Protein AF-0000000078816768 (afdb_homodimer)

Nearest PDB structures (foldseek):
  6qur-assembly1_A  TM=8.506E-01  e=1.097E-17  synthetic construct
  7d95-assembly1_B  TM=8.748E-01  e=3.467E-16  Methanocaldococcus jannaschii DSM 2661
  7d97-assembly3_C  TM=8.723E-01  e=4.476E-15  Methanocaldococcus jannaschii DSM 2661
  1wl8-assembly1_A  TM=8.412E-01  e=3.251E-15  Pyrococcus horikoshii
  1t36-assembly1_D  TM=8.488E-01  e=1.507E-11  Escherichia coli

Sequence (370 aa):
MIYIIDHHDSFTQNVVHQFQNFDEVVCTNFNEINQNKLKKADIIVFSPGPGAPKDYPISSEIYKKFKGKKKIIGICLGFQQILHCENGKIVEQKKIYHGFQSKIKVTSKNSLFKKNSQFTVGRYHSLKLKEPFAAKNFEITMRCAISNTAMTIENNKEKIFGFQFHPESFLTENGNLLIKKILSAMIYIIDHHDSFTQNVVHQFQNFDEVVCTNFNEINQNKLKKADIIVFSPGPGAPKDYPISSEIYKKFKGKKKIIGICLGFQQILHCENGKIVEQKKIYHGFQSKIKVTSKNSLFKKNSQFTVGRYHSLKLKEPFAAKNFEITMRCAISNTAMTIENNKEKIFGFQFHPESFLTENGNLLIKKILSA

Solvent-accessible surface area (backbone atoms only — not comparable to full-atom values): 19503 Å² total; per-residue (Å²): 81,35,29,34,36,32,47,78,32,92,56,34,62,43,43,51,55,57,50,46,78,76,39,59,70,46,75,35,43,58,90,55,69,55,65,70,59,53,69,67,28,52,31,40,34,33,32,34,37,71,89,54,50,85,78,40,61,60,57,46,51,51,48,68,70,34,60,69,73,33,37,35,38,17,28,31,40,16,23,47,33,55,38,42,73,57,72,39,49,77,38,80,46,92,67,70,34,74,76,36,73,44,52,31,30,27,73,24,82,82,37,99,51,62,57,70,40,71,48,45,33,15,29,59,47,45,61,40,76,48,76,88,73,81,46,92,71,50,39,73,26,25,25,28,66,84,79,59,44,78,34,26,39,39,18,78,86,46,38,36,39,26,27,46,36,37,52,62,36,88,55,13,60,66,24,64,59,57,50,50,51,60,72,70,101,81,35,29,34,36,34,48,79,30,92,57,34,61,42,45,51,56,57,51,46,76,76,39,59,70,47,75,34,45,57,90,56,70,54,65,70,59,53,69,70,27,51,31,41,33,33,31,34,38,73,88,54,51,84,79,40,61,61,57,47,51,52,48,66,70,35,59,68,74,34,38,35,38,17,28,31,40,16,22,48,32,56,37,43,73,56,72,39,50,76,37,80,45,91,67,68,34,75,77,36,72,43,50,31,30,26,73,24,81,84,37,98,51,63,58,71,40,72,47,44,34,14,30,60,47,44,60,41,77,47,76,89,72,82,47,92,72,50,40,73,24,27,25,28,66,84,79,59,44,77,34,25,38,39,18,77,87,46,37,36,40,28,27,45,36,37,51,62,35,88,56,13,61,67,24,64,58,58,51,51,54,60,72,70,101

Organism: Pelagibacter ubique (strain HTCC1062) (NCBI:txid335992)

Structure (mmCIF, N/CA/C/O backbone):
data_AF-0000000078816768-model_v1
#
loop_
_entity.id
_entity.type
_entity.pdbx_description
1 polymer 'Anthranilate synthase component II (Glutamine amido-transferase)'
#
loop_
_atom_site.group_PDB
_atom_site.id
_atom_site.type_symbol
_atom_site.label_atom_id
_atom_site.label_alt_id
_atom_site.label_comp_id
_atom_site.label_asym_id
_atom_site.label_entity_id
_atom_site.label_seq_id
_atom_site.pdbx_PDB_ins_code
_atom_site.Cartn_x
_atom_site.Cartn_y
_atom_site.Cartn_z
_atom_site.occupancy
_atom_site.B_iso_or_equiv
_atom_site.auth_seq_id
_atom_site.auth_comp_id
_atom_site.auth_asym_id
_atom_site.auth_atom_id
_atom_site.pdbx_PDB_model_num
ATOM 1 N N . MET A 1 1 ? -12.359 8.711 19.344 1 97 1 MET A N 1
ATOM 2 C CA . MET A 1 1 ? -12.664 8.133 18.031 1 97 1 MET A CA 1
ATOM 3 C C . MET A 1 1 ? -12.023 8.953 16.922 1 97 1 MET A C 1
ATOM 5 O O . MET A 1 1 ? -11.984 10.18 16.984 1 97 1 MET A O 1
ATOM 9 N N . ILE A 1 2 ? -11.391 8.234 16.031 1 98.62 2 ILE A N 1
ATOM 10 C CA . ILE A 1 2 ? -10.734 8.844 14.875 1 98.62 2 ILE A CA 1
ATOM 11 C C . ILE A 1 2 ? -11.547 8.555 13.609 1 98.62 2 ILE A C 1
ATOM 13 O O . ILE A 1 2 ? -11.945 7.418 13.367 1 98.62 2 ILE A O 1
ATOM 17 N N . TYR A 1 3 ? -11.844 9.609 12.859 1 98.88 3 TYR A N 1
ATOM 18 C CA . TYR A 1 3 ? -12.539 9.477 11.586 1 98.88 3 TYR A CA 1
ATOM 19 C C . TYR A 1 3 ? -11.586 9.688 10.414 1 98.88 3 TYR A C 1
ATOM 21 O O . TYR A 1 3 ? -11.047 10.781 10.234 1 98.88 3 TYR A O 1
ATOM 29 N N . ILE A 1 4 ? -11.383 8.641 9.602 1 98.75 4 ILE A N 1
ATOM 30 C CA . ILE A 1 4 ? -10.492 8.711 8.453 1 98.75 4 ILE A CA 1
ATOM 31 C C . ILE A 1 4 ? -11.305 8.844 7.172 1 98.75 4 ILE A C 1
ATOM 33 O O . ILE A 1 4 ? -12.219 8.047 6.922 1 98.75 4 ILE A O 1
ATOM 37 N N . ILE A 1 5 ? -11.008 9.859 6.445 1 98.75 5 ILE A N 1
ATOM 38 C CA . ILE A 1 5 ? -11.609 10.062 5.129 1 98.75 5 ILE A CA 1
ATOM 39 C C . ILE A 1 5 ? -10.719 9.438 4.055 1 98.75 5 ILE A C 1
ATOM 41 O O . ILE A 1 5 ? -9.602 9.906 3.812 1 98.75 5 ILE A O 1
ATOM 45 N N . ASP A 1 6 ? -11.273 8.461 3.371 1 97 6 ASP A N 1
ATOM 46 C CA . ASP A 1 6 ? -10.531 7.684 2.379 1 97 6 ASP A CA 1
ATOM 47 C C . ASP A 1 6 ? -10.602 8.336 1.004 1 97 6 ASP A C 1
ATOM 49 O O . ASP A 1 6 ? -11.68 8.453 0.418 1 97 6 ASP A O 1
ATOM 53 N N . HIS A 1 7 ? -9.438 8.648 0.483 1 96.69 7 HIS A N 1
ATOM 54 C CA . HIS A 1 7 ? -9.383 9.234 -0.85 1 96.69 7 HIS A CA 1
ATOM 55 C C . HIS A 1 7 ? -9.07 8.18 -1.907 1 96.69 7 HIS A C 1
ATOM 57 O O . HIS A 1 7 ? -8.352 8.453 -2.867 1 96.69 7 HIS A O 1
ATOM 63 N N . HIS A 1 8 ? -9.469 6.996 -1.627 1 89.06 8 HIS A N 1
ATOM 64 C CA . HIS A 1 8 ? -9.336 5.879 -2.553 1 89.06 8 HIS A CA 1
ATOM 65 C C . HIS A 1 8 ? -7.875 5.602 -2.889 1 89.06 8 HIS A C 1
ATOM 67 O O . HIS A 1 8 ? -7.5 5.578 -4.062 1 89.06 8 HIS A O 1
ATOM 73 N N . ASP A 1 9 ? -7.152 5.426 -1.806 1 88.62 9 ASP A N 1
ATOM 74 C CA . ASP A 1 9 ? -5.727 5.152 -1.971 1 88.62 9 ASP A CA 1
ATOM 75 C C . ASP A 1 9 ? -5.375 3.754 -1.473 1 88.62 9 ASP A C 1
ATOM 77 O O . ASP A 1 9 ? -5.996 3.248 -0.535 1 88.62 9 ASP A O 1
ATOM 81 N N . SER A 1 10 ? -4.379 3.145 -2.086 1 86.06 10 SER A N 1
ATOM 82 C CA . SER A 1 10 ? -3.912 1.82 -1.688 1 86.06 10 SER A CA 1
ATOM 83 C C . SER A 1 10 ? -3.328 1.841 -0.279 1 86.06 10 SER A C 1
ATOM 85 O O . SER A 1 10 ? -3.279 0.808 0.393 1 86.06 10 SER A O 1
ATOM 87 N N . PHE A 1 11 ? -2.963 2.982 0.229 1 89.62 11 PHE A N 1
ATOM 88 C CA . PHE A 1 11 ? -2.307 3.088 1.527 1 89.62 11 PHE A CA 1
ATOM 89 C C . PHE A 1 11 ? -3.324 3.371 2.627 1 89.62 11 PHE A C 1
ATOM 91 O O . PHE A 1 11 ? -2.992 3.33 3.812 1 89.62 11 PHE A O 1
ATOM 98 N N . THR A 1 12 ? -4.535 3.648 2.268 1 93.56 12 THR A N 1
ATOM 99 C CA . THR A 1 12 ? -5.512 4.07 3.268 1 93.56 12 THR A CA 1
ATOM 100 C C . THR A 1 12 ? -5.664 3.012 4.355 1 93.56 12 THR A C 1
ATOM 102 O O . THR A 1 12 ? -5.715 3.336 5.543 1 93.56 12 THR A O 1
ATOM 105 N N . GLN A 1 13 ? -5.68 1.81 3.963 1 92 13 GLN A N 1
ATOM 106 C CA . GLN A 1 13 ? -5.875 0.763 4.961 1 92 13 GLN A CA 1
ATOM 107 C C . GLN A 1 13 ? -4.648 0.622 5.859 1 92 13 GLN A C 1
ATOM 109 O O . GLN A 1 13 ? -4.762 0.218 7.016 1 92 13 GLN A O 1
ATOM 114 N N . ASN A 1 14 ? -3.447 0.96 5.328 1 93.56 14 ASN A N 1
ATOM 115 C CA . ASN A 1 14 ? -2.281 1.04 6.199 1 93.56 14 ASN A CA 1
ATOM 116 C C . ASN A 1 14 ? -2.451 2.119 7.266 1 93.56 14 ASN A C 1
ATOM 118 O O . ASN A 1 14 ? -2.088 1.915 8.422 1 93.56 14 ASN A O 1
ATOM 122 N N . VAL A 1 15 ? -3.014 3.236 6.879 1 97.31 15 VAL A N 1
ATOM 123 C CA . VAL A 1 15 ? -3.287 4.324 7.816 1 97.31 15 VAL A CA 1
ATOM 124 C C . VAL A 1 15 ? -4.281 3.854 8.875 1 97.31 15 VAL A C 1
ATOM 126 O O . VAL A 1 15 ? -4.059 4.047 10.07 1 97.31 15 VAL A O 1
ATOM 129 N N . VAL A 1 16 ? -5.363 3.211 8.43 1 96.56 16 VAL A N 1
ATOM 130 C CA . VAL A 1 16 ? -6.398 2.717 9.328 1 96.56 16 VAL A CA 1
ATOM 131 C C . VAL A 1 16 ? -5.781 1.777 10.359 1 96.56 16 VAL A C 1
ATOM 133 O O . VAL A 1 16 ? -6 1.938 11.562 1 96.56 16 VAL A O 1
ATOM 136 N N . HIS A 1 17 ? -4.992 0.907 9.875 1 93.75 17 HIS A N 1
ATOM 137 C CA . HIS A 1 17 ? -4.395 -0.081 10.766 1 93.75 17 HIS A CA 1
ATOM 138 C C . HIS A 1 17 ? -3.447 0.578 11.766 1 93.75 17 HIS A C 1
ATOM 140 O O . HIS A 1 17 ? -3.447 0.234 12.945 1 93.75 17 HIS A O 1
ATOM 146 N N . GLN A 1 18 ? -2.643 1.446 11.289 1 96.19 18 GLN A N 1
ATOM 147 C CA . GLN A 1 18 ? -1.711 2.139 12.172 1 96.19 18 GLN A CA 1
ATOM 148 C C . GLN A 1 18 ? -2.455 2.896 13.266 1 96.19 18 GLN A C 1
ATOM 150 O O . GLN A 1 18 ? -2.104 2.797 14.445 1 96.19 18 GLN A O 1
ATOM 155 N N . PHE A 1 19 ? -3.498 3.623 12.898 1 98.12 19 PHE A N 1
ATOM 156 C CA . PHE A 1 19 ? -4.211 4.48 13.836 1 98.12 19 PHE A CA 1
ATOM 157 C C . PHE A 1 19 ? -5.059 3.65 14.797 1 98.12 19 PHE A C 1
ATOM 159 O O . PHE A 1 19 ? -5.336 4.078 15.914 1 98.12 19 PHE A O 1
ATOM 166 N N . GLN A 1 20 ? -5.449 2.461 14.398 1 97 20 GLN A N 1
ATOM 167 C CA . GLN A 1 20 ? -6.238 1.565 15.234 1 97 20 GLN A CA 1
ATOM 168 C C . GLN A 1 20 ? -5.453 1.134 16.469 1 97 20 GLN A C 1
ATOM 170 O O . GLN A 1 20 ? -6.043 0.741 17.484 1 97 20 GLN A O 1
ATOM 175 N N . ASN A 1 21 ? -4.141 1.177 16.344 1 95.5 21 ASN A N 1
ATOM 176 C CA . ASN A 1 21 ? -3.305 0.844 17.5 1 95.5 21 ASN A CA 1
ATOM 177 C C . ASN A 1 21 ? -3.494 1.843 18.641 1 95.5 21 ASN A C 1
ATOM 179 O O . ASN A 1 21 ? -3.104 1.575 19.781 1 95.5 21 ASN A O 1
ATOM 183 N N . PHE A 1 22 ? -4.129 2.961 18.375 1 96.94 22 PHE A N 1
ATOM 184 C CA . PHE A 1 22 ? -4.137 4.035 19.359 1 96.94 22 PHE A CA 1
ATOM 185 C C . PHE A 1 22 ? -5.562 4.383 19.766 1 96.94 22 PHE A C 1
ATOM 187 O O . PHE A 1 22 ? -5.793 4.871 20.875 1 96.94 22 PHE A O 1
ATOM 194 N N . ASP A 1 23 ? -6.512 4.207 18.891 1 96.75 23 ASP A N 1
ATOM 195 C CA . ASP A 1 23 ? -7.902 4.562 19.172 1 96.75 23 ASP A CA 1
ATOM 196 C C . ASP A 1 23 ? -8.852 3.836 18.234 1 96.75 23 ASP A C 1
ATOM 198 O O . ASP A 1 23 ? -8.414 3.188 17.266 1 96.75 23 ASP A O 1
ATOM 202 N N . GLU A 1 24 ? -10.172 3.898 18.562 1 97.69 24 GLU A N 1
ATOM 203 C CA . GLU A 1 24 ? -11.195 3.408 17.641 1 97.69 24 GLU A CA 1
ATOM 204 C C . GLU A 1 24 ? -11.203 4.219 16.344 1 97.69 24 GLU A C 1
ATOM 206 O O . GLU A 1 24 ? -11.117 5.449 16.375 1 97.69 24 GLU A O 1
ATOM 211 N N . VAL A 1 25 ? -11.281 3.529 15.195 1 98.25 25 VAL A N 1
ATOM 212 C CA . VAL A 1 25 ? -11.188 4.203 13.906 1 98.25 25 VAL A CA 1
ATOM 213 C C . VAL A 1 25 ? -12.422 3.879 13.07 1 98.25 25 VAL A C 1
ATOM 215 O O . VAL A 1 25 ? -12.875 2.732 13.031 1 98.25 25 VAL A O 1
ATOM 218 N N . VAL A 1 26 ? -13.008 4.867 12.484 1 98.31 26 VAL A N 1
ATOM 219 C CA . VAL A 1 26 ? -14.008 4.75 11.43 1 98.31 26 VAL A CA 1
ATOM 220 C C . VAL A 1 26 ? -13.453 5.316 10.125 1 98.31 26 VAL A C 1
ATOM 222 O O . VAL A 1 26 ? -12.867 6.402 10.109 1 98.31 26 VAL A O 1
ATOM 225 N N . CYS A 1 27 ? -13.586 4.574 9.07 1 97.31 27 CYS A N 1
ATOM 226 C CA . CYS A 1 27 ? -13.078 5.004 7.773 1 97.31 27 CYS A CA 1
ATOM 227 C C . CYS A 1 27 ? -14.172 4.926 6.711 1 97.31 27 CYS A C 1
ATOM 229 O O . CYS A 1 27 ? -14.789 3.875 6.527 1 97.31 27 CYS A O 1
ATOM 231 N N . THR A 1 28 ? -14.453 6.039 6.062 1 97.19 28 THR A N 1
ATOM 232 C CA . THR A 1 28 ? -15.406 6.051 4.957 1 97.19 28 THR A CA 1
ATOM 233 C C . THR A 1 28 ? -14.82 6.754 3.738 1 97.19 28 THR A C 1
ATOM 235 O O . THR A 1 28 ? -13.875 7.539 3.863 1 97.19 28 THR A O 1
ATOM 238 N N . ASN A 1 29 ? -15.383 6.508 2.574 1 95.5 29 ASN A N 1
ATOM 239 C CA . ASN A 1 29 ? -14.969 7.18 1.346 1 95.5 29 ASN A CA 1
ATOM 240 C C . ASN A 1 29 ? -15.297 8.672 1.386 1 95.5 29 ASN A C 1
ATOM 242 O O . ASN A 1 29 ? -16.297 9.07 1.972 1 95.5 29 ASN A O 1
ATOM 246 N N . PHE A 1 30 ? -14.43 9.406 0.743 1 97.12 30 PHE A N 1
ATOM 247 C CA . PHE A 1 30 ? -14.578 10.852 0.758 1 97.12 30 PHE A CA 1
ATOM 248 C C . PHE A 1 30 ? -15.945 11.258 0.228 1 97.12 30 PHE A C 1
ATOM 250 O O . PHE A 1 30 ? -16.453 12.336 0.559 1 97.12 30 PHE A O 1
ATOM 257 N N . ASN A 1 31 ? -16.562 10.414 -0.607 1 96.06 31 ASN A N 1
ATOM 258 C CA . ASN A 1 31 ? -17.859 10.758 -1.19 1 96.06 31 ASN A CA 1
ATOM 259 C C . ASN A 1 31 ? -19 10.039 -0.488 1 96.06 31 ASN A C 1
ATOM 261 O O . ASN A 1 31 ? -20.141 10.094 -0.938 1 96.06 31 ASN A O 1
ATOM 265 N N . GLU A 1 32 ? -18.766 9.305 0.591 1 97.06 32 GLU A N 1
ATOM 266 C CA . GLU A 1 32 ? -19.766 8.594 1.381 1 97.06 32 GLU A CA 1
ATOM 267 C C . GLU A 1 32 ? -19.562 8.828 2.875 1 97.06 32 GLU A C 1
ATOM 269 O O . GLU A 1 32 ? -19.5 7.875 3.654 1 97.06 32 GLU A O 1
ATOM 274 N N . ILE A 1 33 ? -19.594 10.062 3.266 1 97.94 33 ILE A N 1
ATOM 275 C CA . ILE A 1 33 ? -19.281 10.469 4.633 1 97.94 33 ILE A CA 1
ATOM 276 C C . ILE A 1 33 ? -20.438 10.109 5.555 1 97.94 33 ILE A C 1
ATOM 278 O O . ILE A 1 33 ? -21.594 10.375 5.242 1 97.94 33 ILE A O 1
ATOM 282 N N . ASN A 1 34 ? -20.109 9.445 6.703 1 98.06 34 ASN A N 1
ATOM 283 C CA . ASN A 1 34 ? -21.062 9.258 7.789 1 98.06 34 ASN A CA 1
ATOM 284 C C . ASN A 1 34 ? -21.094 10.453 8.727 1 98.06 34 ASN A C 1
ATOM 286 O O . ASN A 1 34 ? -20.281 10.547 9.648 1 98.06 34 ASN A O 1
ATOM 290 N N . GLN A 1 35 ? -22.078 11.266 8.531 1 98 35 GLN A N 1
ATOM 291 C CA . GLN A 1 35 ? -22.125 12.547 9.219 1 98 35 GLN A CA 1
ATOM 292 C C . GLN A 1 35 ? -22.188 12.359 10.734 1 98 35 GLN A C 1
ATOM 294 O O . GLN A 1 35 ? -21.562 13.117 11.484 1 98 35 GLN A O 1
ATOM 299 N N . ASN A 1 36 ? -22.891 11.414 11.203 1 98.19 36 ASN A N 1
ATOM 300 C CA . ASN A 1 36 ? -23.031 11.164 12.641 1 98.19 36 ASN A CA 1
ATOM 301 C C . ASN A 1 36 ? -21.703 10.766 13.266 1 98.19 36 ASN A C 1
ATOM 303 O O . ASN A 1 36 ? -21.312 11.297 14.312 1 98.19 36 ASN A O 1
ATOM 307 N N . LYS A 1 37 ? -21.031 9.898 12.656 1 98.44 37 LYS A N 1
ATOM 308 C CA . LYS A 1 37 ? -19.75 9.445 13.172 1 98.44 37 LYS A CA 1
ATOM 309 C C . LYS A 1 37 ? -18.688 10.547 13.062 1 98.44 37 LYS A C 1
ATOM 311 O O . LYS A 1 37 ? -17.844 10.688 13.938 1 98.44 37 LYS A O 1
ATOM 316 N N . LEU A 1 38 ? -18.781 11.273 11.953 1 98.5 38 LEU A N 1
ATOM 317 C CA . LEU A 1 38 ? -17.859 12.391 11.773 1 98.5 38 LEU A CA 1
ATOM 318 C C . LEU A 1 38 ? -18.031 13.422 12.883 1 98.5 38 LEU A C 1
ATOM 320 O O . LEU A 1 38 ? -17.047 13.922 13.43 1 98.5 38 LEU A O 1
ATOM 324 N N . LYS A 1 39 ? -19.25 13.742 13.203 1 98 39 LYS A N 1
ATOM 325 C CA . LYS A 1 39 ? -19.531 14.727 14.25 1 98 39 LYS A CA 1
ATOM 326 C C . LYS A 1 39 ? -19.047 14.234 15.609 1 98 39 LYS A C 1
ATOM 328 O O . LYS A 1 39 ? -18.609 15.023 16.438 1 98 39 LYS A O 1
ATOM 333 N N . LYS A 1 40 ? -19.094 12.984 15.836 1 97.94 40 LYS A N 1
ATOM 334 C CA . LYS A 1 40 ? -18.734 12.406 17.125 1 97.94 40 LYS A CA 1
ATOM 335 C C . LYS A 1 40 ? -17.234 12.266 17.266 1 97.94 40 LYS A C 1
ATOM 337 O O . LYS A 1 40 ? -16.703 12.219 18.391 1 97.94 40 LYS A O 1
ATOM 342 N N . ALA A 1 41 ? -16.516 12.195 16.203 1 98.5 41 ALA A N 1
ATOM 343 C CA . ALA A 1 41 ? -15.078 11.961 16.219 1 98.5 41 ALA A CA 1
ATOM 344 C C . ALA A 1 41 ? -14.344 13.164 16.812 1 98.5 41 ALA A C 1
ATOM 346 O O . ALA A 1 41 ? -14.734 14.312 16.594 1 98.5 41 ALA A O 1
ATOM 347 N N . ASP A 1 42 ? -13.273 12.867 17.5 1 98.06 42 ASP A N 1
ATOM 348 C CA . ASP A 1 42 ? -12.414 13.906 18.062 1 98.06 42 ASP A CA 1
ATOM 349 C C . ASP A 1 42 ? -11.312 14.305 17.078 1 98.06 42 ASP A C 1
ATOM 351 O O . ASP A 1 42 ? -10.797 15.422 17.141 1 98.06 42 ASP A O 1
ATOM 355 N N . ILE A 1 43 ? -10.969 13.375 16.234 1 98.81 43 ILE A N 1
ATOM 356 C CA . ILE A 1 43 ? -9.867 13.547 15.297 1 98.81 43 ILE A CA 1
ATOM 357 C C . ILE A 1 43 ? -10.328 13.18 13.891 1 98.81 43 ILE A C 1
ATOM 359 O O . ILE A 1 43 ? -11.016 12.18 13.695 1 98.81 43 ILE A O 1
ATOM 363 N N . ILE A 1 44 ? -10.016 14.016 12.93 1 98.88 44 ILE A N 1
ATOM 364 C CA . ILE A 1 44 ? -10.258 13.742 11.516 1 98.88 44 ILE A CA 1
ATOM 365 C C . ILE A 1 44 ? -8.93 13.547 10.797 1 98.88 44 ILE A C 1
ATOM 367 O O . ILE A 1 44 ? -8 14.344 10.961 1 98.88 44 ILE A O 1
ATOM 371 N N . VAL A 1 45 ? -8.805 12.492 10.023 1 98.94 45 VAL A N 1
ATOM 372 C CA . VAL A 1 45 ? -7.602 12.219 9.242 1 98.94 45 VAL A CA 1
ATOM 373 C C . VAL A 1 45 ? -7.938 12.203 7.754 1 98.94 45 VAL A C 1
ATOM 375 O O . VAL A 1 45 ? -8.859 11.5 7.328 1 98.94 45 VAL A O 1
ATOM 378 N N . PHE A 1 46 ? -7.293 13.008 6.996 1 98.94 46 PHE A N 1
ATOM 379 C CA . PHE A 1 46 ? -7.355 12.938 5.539 1 98.94 46 PHE A CA 1
ATOM 380 C C . PHE A 1 46 ? -6.289 11.992 4.996 1 98.94 46 PHE A C 1
ATOM 382 O O . PHE A 1 46 ? -5.094 12.227 5.188 1 98.94 46 PHE A O 1
ATOM 389 N N . SER A 1 47 ? -6.676 10.93 4.297 1 98.5 47 SER A N 1
ATOM 390 C CA . SER A 1 47 ? -5.785 9.867 3.85 1 98.5 47 SER A CA 1
ATOM 391 C C . SER A 1 47 ? -4.961 10.305 2.643 1 98.5 47 SER A C 1
ATOM 393 O O . SER A 1 47 ? -5.227 11.359 2.055 1 98.5 47 SER A O 1
ATOM 395 N N . PRO A 1 48 ? -3.967 9.469 2.316 1 97.44 48 PRO A N 1
ATOM 396 C CA . PRO A 1 48 ? -3.381 9.625 0.982 1 97.44 48 PRO A CA 1
ATOM 397 C C . PRO A 1 48 ? -4.398 9.422 -0.137 1 97.44 48 PRO A C 1
ATOM 399 O O . PRO A 1 48 ? -5.531 9.008 0.122 1 97.44 48 PRO A O 1
ATOM 402 N N . GLY A 1 49 ? -3.969 9.789 -1.341 1 94.94 49 GLY A N 1
ATOM 403 C CA . GLY A 1 49 ? -4.871 9.633 -2.471 1 94.94 49 GLY A CA 1
ATOM 404 C C . GLY A 1 49 ? -4.262 10.07 -3.789 1 94.94 49 GLY A C 1
ATOM 405 O O . GLY A 1 49 ? -3.221 10.734 -3.809 1 94.94 49 GLY A O 1
ATOM 406 N N . PRO A 1 50 ? -4.875 9.625 -4.863 1 92.38 50 PRO A N 1
ATOM 407 C CA . PRO A 1 50 ? -4.434 10.07 -6.191 1 92.38 50 PRO A CA 1
ATOM 408 C C . PRO A 1 50 ? -4.875 11.492 -6.52 1 92.38 50 PRO A C 1
ATOM 410 O O . PRO A 1 50 ? -5.684 12.07 -5.793 1 92.38 50 PRO A O 1
ATOM 413 N N . GLY A 1 51 ? -4.285 12.023 -7.547 1 94.38 51 GLY A N 1
ATOM 414 C CA . GLY A 1 51 ? -4.73 13.312 -8.047 1 94.38 51 GLY A CA 1
ATOM 415 C C . GLY A 1 51 ? -4.242 14.484 -7.207 1 94.38 51 GLY A C 1
ATOM 416 O O . GLY A 1 51 ? -3.111 14.469 -6.715 1 94.38 51 GLY A O 1
ATOM 417 N N . ALA A 1 52 ? -5.086 15.562 -7.215 1 97.12 52 ALA A N 1
ATOM 418 C CA . ALA A 1 52 ? -4.75 16.812 -6.531 1 97.12 52 ALA A CA 1
ATOM 419 C C . ALA A 1 52 ? -5.867 17.219 -5.574 1 97.12 52 ALA A C 1
ATOM 421 O O . ALA A 1 52 ? -7 16.75 -5.695 1 97.12 52 ALA A O 1
ATOM 422 N N . PRO A 1 53 ? -5.527 18.078 -4.625 1 98 53 PRO A N 1
ATOM 423 C CA . PRO A 1 53 ? -6.52 18.484 -3.629 1 98 53 PRO A CA 1
ATOM 424 C C . PRO A 1 53 ? -7.809 19 -4.262 1 98 53 PRO A C 1
ATOM 426 O O . PRO A 1 53 ? -8.898 18.766 -3.738 1 98 53 PRO A O 1
ATOM 429 N N . LYS A 1 54 ? -7.719 19.688 -5.418 1 97.12 54 LYS A N 1
ATOM 430 C CA . LYS A 1 54 ? -8.883 20.266 -6.07 1 97.12 54 LYS A CA 1
ATOM 431 C C . LYS A 1 54 ? -9.883 19.188 -6.484 1 97.12 54 LYS A C 1
ATOM 433 O O . LYS A 1 54 ? -11.062 19.469 -6.703 1 97.12 54 LYS A O 1
ATOM 438 N N . ASP A 1 55 ? -9.453 18 -6.59 1 97.75 55 ASP A N 1
ATOM 439 C CA . ASP A 1 55 ? -10.289 16.891 -7.023 1 97.75 55 ASP A CA 1
ATOM 440 C C . ASP A 1 55 ? -11.188 16.406 -5.887 1 97.75 55 ASP A C 1
ATOM 442 O O . ASP A 1 55 ? -12.086 15.594 -6.102 1 97.75 55 ASP A O 1
ATOM 446 N N . TYR A 1 56 ? -11.031 16.938 -4.672 1 98.12 56 TYR A N 1
ATOM 447 C CA . TYR A 1 56 ? -11.75 16.484 -3.492 1 98.12 56 TYR A CA 1
ATOM 448 C C . TYR A 1 56 ? -12.414 17.641 -2.771 1 98.12 56 TYR A C 1
ATOM 450 O O . TYR A 1 56 ? -12.102 17.938 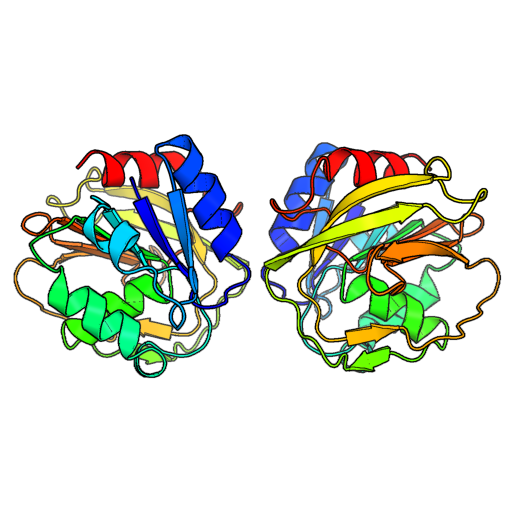-1.614 1 98.12 56 TYR A O 1
ATOM 458 N N . PRO A 1 57 ? -13.422 18.25 -3.381 1 98.25 57 PRO A N 1
ATOM 459 C CA . PRO A 1 57 ? -14.062 19.422 -2.789 1 98.25 57 PRO A CA 1
ATOM 460 C C . PRO A 1 57 ? -14.766 19.109 -1.468 1 98.25 57 PRO A C 1
ATOM 462 O O . PRO A 1 57 ? -14.828 19.953 -0.582 1 98.25 57 PRO A O 1
ATOM 465 N N . ILE A 1 58 ? -15.312 17.906 -1.242 1 98.5 58 ILE A N 1
ATOM 466 C CA . ILE A 1 58 ? -15.977 17.516 -0.006 1 98.5 58 ILE A CA 1
ATOM 467 C C . ILE A 1 58 ? -14.984 17.547 1.15 1 98.5 58 ILE A C 1
ATOM 469 O O . ILE A 1 58 ? -15.305 18 2.248 1 98.5 58 ILE A O 1
ATOM 473 N N . SER A 1 59 ? -13.789 17.062 0.912 1 98.75 59 SER A N 1
ATOM 474 C CA . SER A 1 59 ? -12.742 17.094 1.93 1 98.75 59 SER A CA 1
ATOM 475 C C . SER A 1 59 ? -12.406 18.531 2.334 1 98.75 59 SER A C 1
ATOM 477 O O . SER A 1 59 ? -12.156 18.797 3.512 1 98.75 59 SER A O 1
ATOM 479 N N . SER A 1 60 ? -12.383 19.422 1.327 1 98.75 60 SER A N 1
ATOM 480 C CA . SER A 1 60 ? -12.148 20.828 1.624 1 98.75 60 SER A CA 1
ATOM 481 C C . SER A 1 60 ? -13.242 21.391 2.523 1 98.75 60 SER A C 1
ATOM 483 O O . SER A 1 60 ? -12.961 22.141 3.459 1 98.75 60 SER A O 1
ATOM 485 N N . GLU A 1 61 ? -14.43 21.031 2.213 1 98.69 61 GLU A N 1
ATOM 486 C CA . GLU A 1 61 ? -15.555 21.5 3.014 1 98.69 61 GLU A CA 1
ATOM 487 C C . GLU A 1 61 ? -15.461 21 4.449 1 98.69 61 GLU A C 1
ATOM 489 O O . GLU A 1 61 ? -15.727 21.734 5.398 1 98.69 61 GLU A O 1
ATOM 494 N N . ILE A 1 62 ? -15.078 19.781 4.613 1 98.81 62 ILE A N 1
ATOM 495 C CA . ILE A 1 62 ? -14.961 19.172 5.934 1 98.81 62 ILE A CA 1
ATOM 496 C C . ILE A 1 62 ? -13.836 19.844 6.715 1 98.81 62 ILE A C 1
ATOM 498 O O . ILE A 1 62 ? -13.992 20.156 7.898 1 98.81 62 ILE A O 1
ATOM 502 N N . TYR A 1 63 ? -12.75 20.078 6.031 1 98.88 63 TYR A N 1
ATOM 503 C CA . TYR A 1 63 ? -11.648 20.797 6.676 1 98.88 63 TYR A CA 1
ATOM 504 C C . TYR A 1 63 ? -12.109 22.141 7.215 1 98.88 63 TYR A C 1
ATOM 506 O O . TYR A 1 63 ? -11.875 22.469 8.383 1 98.88 63 TYR A O 1
ATOM 514 N N . LYS A 1 64 ? -12.75 22.906 6.344 1 98.62 64 LYS A N 1
ATOM 515 C CA . LYS A 1 64 ? -13.195 24.25 6.711 1 98.62 64 LYS A CA 1
ATOM 516 C C . LYS A 1 64 ? -14.203 24.203 7.855 1 98.62 64 LYS A C 1
ATOM 518 O O . LYS A 1 64 ? -14.18 25.062 8.742 1 98.62 64 LYS A O 1
ATOM 523 N N . LYS A 1 65 ? -15.008 23.234 7.852 1 98.56 65 LYS A N 1
ATOM 524 C CA . LYS A 1 65 ? -16.062 23.109 8.844 1 98.56 65 LYS A CA 1
ATOM 525 C C . LYS A 1 65 ? -15.5 22.797 10.227 1 98.56 65 LYS A C 1
ATOM 527 O O . LYS A 1 65 ? -16.031 23.25 11.242 1 98.56 65 LYS A O 1
ATOM 532 N N . PHE A 1 66 ? -14.414 22.062 10.273 1 98.75 66 PHE A N 1
ATOM 533 C CA . PHE A 1 66 ? -14.031 21.516 11.57 1 98.75 66 PHE A CA 1
ATOM 534 C C . PHE A 1 66 ? -12.711 22.109 12.047 1 98.75 66 PHE A C 1
ATOM 536 O O . PHE A 1 66 ? -12.266 21.844 13.156 1 98.75 66 PHE A O 1
ATOM 543 N N . LYS A 1 67 ? -12.117 22.906 11.18 1 98.56 67 LYS A N 1
ATOM 544 C CA . LYS A 1 67 ? -10.922 23.625 11.602 1 98.56 67 LYS A CA 1
ATOM 545 C C . LYS A 1 67 ? -11.164 24.375 12.906 1 98.56 67 LYS A C 1
ATOM 547 O O . LYS A 1 67 ? -12.148 25.109 13.039 1 98.56 67 LYS A O 1
ATOM 552 N N . GLY A 1 68 ? -10.281 24.156 13.797 1 97.94 68 GLY A N 1
ATOM 553 C CA . GLY A 1 68 ? -10.375 24.844 15.078 1 97.94 68 GLY A CA 1
ATOM 554 C C . GLY A 1 68 ? -11.328 24.172 16.047 1 97.94 68 GLY A C 1
ATOM 555 O O . GLY A 1 68 ? -11.406 24.547 17.219 1 97.94 68 GLY A O 1
ATOM 556 N N . LYS A 1 69 ? -12.008 23.172 15.617 1 98.25 69 LYS A N 1
ATOM 557 C CA . LYS A 1 69 ? -12.984 22.469 16.453 1 98.25 69 LYS A CA 1
ATOM 558 C C . LYS A 1 69 ? -12.516 21.047 16.781 1 98.25 69 LYS A C 1
ATOM 560 O O . LYS A 1 69 ? -12.789 20.531 17.859 1 98.25 69 LYS A O 1
ATOM 565 N N . LYS A 1 70 ? -11.852 20.5 15.875 1 98.75 70 LYS A N 1
ATOM 566 C CA . LYS A 1 70 ? -11.328 19.141 16.016 1 98.75 70 LYS A CA 1
ATOM 567 C C . LYS A 1 70 ? -9.867 19.062 15.586 1 98.75 70 LYS A C 1
ATOM 569 O O . LYS A 1 70 ? -9.414 19.875 14.781 1 98.75 70 LYS A O 1
ATOM 574 N N . LYS A 1 71 ? -9.133 18.094 16.125 1 98.81 71 LYS A N 1
ATOM 575 C CA . LYS A 1 71 ? -7.797 17.828 15.602 1 98.81 71 LYS A CA 1
ATOM 576 C C . LYS A 1 71 ? -7.859 17.266 14.18 1 98.81 71 LYS A C 1
ATOM 578 O O . LYS A 1 71 ? -8.68 16.391 13.891 1 98.81 71 LYS A O 1
ATOM 583 N N . ILE A 1 72 ? -7.039 17.797 13.297 1 98.94 72 ILE A N 1
ATOM 584 C CA . ILE A 1 72 ? -7.027 17.375 11.906 1 98.94 72 ILE A CA 1
ATOM 585 C C . ILE A 1 72 ? -5.617 16.953 11.508 1 98.94 72 ILE A C 1
ATOM 587 O O . ILE A 1 72 ? -4.641 17.641 11.805 1 98.94 72 ILE A O 1
ATOM 591 N N . ILE A 1 73 ? -5.5 15.781 10.938 1 98.88 73 ILE A N 1
ATOM 592 C CA . ILE A 1 73 ? -4.234 15.234 10.453 1 98.88 73 ILE A CA 1
ATOM 593 C C . ILE A 1 73 ? -4.34 14.93 8.961 1 98.88 73 ILE A C 1
ATOM 595 O O . ILE A 1 73 ? -5.332 14.352 8.508 1 98.88 73 ILE A O 1
ATOM 599 N N . GLY A 1 74 ? -3.42 15.336 8.172 1 98.88 74 GLY A N 1
ATOM 600 C CA . GLY A 1 74 ? -3.357 15.039 6.746 1 98.88 74 GLY A CA 1
ATOM 601 C C . GLY A 1 74 ? -2.119 14.258 6.352 1 98.88 74 GLY A C 1
ATOM 602 O O . GLY A 1 74 ? -1.015 14.57 6.805 1 98.88 74 GLY A O 1
ATOM 603 N N . ILE A 1 75 ? -2.252 13.258 5.484 1 98.81 75 ILE A N 1
ATOM 604 C CA . ILE A 1 75 ? -1.135 12.422 5.055 1 98.81 75 ILE A CA 1
ATOM 605 C C . ILE A 1 75 ? -1.05 12.422 3.527 1 98.81 75 ILE A C 1
ATOM 607 O O . ILE A 1 75 ? -2.016 12.078 2.846 1 98.81 75 ILE A O 1
ATOM 611 N N . CYS A 1 76 ? 0.08 12.805 2.971 1 97.75 76 CYS A N 1
ATOM 612 C CA . CYS A 1 76 ? 0.358 12.898 1.541 1 97.75 76 CYS A CA 1
ATOM 613 C C . CYS A 1 76 ? -0.656 13.797 0.844 1 97.75 76 CYS A C 1
ATOM 615 O O . CYS A 1 76 ? -0.638 15.016 1.023 1 97.75 76 CYS A O 1
ATOM 617 N N . LEU A 1 77 ? -1.643 13.195 0.15 1 98.31 77 LEU A N 1
ATOM 618 C CA . LEU A 1 77 ? -2.693 14.039 -0.409 1 98.31 77 LEU A CA 1
ATOM 619 C C . LEU A 1 77 ? -3.428 14.797 0.693 1 98.31 77 LEU A C 1
ATOM 621 O O . LEU A 1 77 ? -3.824 15.945 0.504 1 98.31 77 LEU A O 1
ATOM 625 N N . GLY A 1 78 ? -3.658 14.172 1.829 1 98.81 78 GLY A N 1
ATOM 626 C CA . GLY A 1 78 ? -4.289 14.836 2.957 1 98.81 78 GLY A CA 1
ATOM 627 C C . GLY A 1 78 ? -3.531 16.062 3.43 1 98.81 78 GLY A C 1
ATOM 628 O O . GLY A 1 78 ? -4.137 17.078 3.795 1 98.81 78 GLY A O 1
ATOM 629 N N . PHE A 1 79 ? -2.213 15.945 3.461 1 98.81 79 PHE A N 1
ATOM 630 C CA . PHE A 1 79 ? -1.336 17.078 3.74 1 98.81 79 PHE A CA 1
ATOM 631 C C . PHE A 1 79 ? -1.54 18.188 2.717 1 98.81 79 PHE A C 1
ATOM 633 O O . PHE A 1 79 ? -1.706 19.359 3.082 1 98.81 79 PHE A O 1
ATOM 640 N N . GLN A 1 80 ? -1.581 17.828 1.462 1 98.81 80 GLN A N 1
ATOM 641 C CA . GLN A 1 80 ? -1.776 18.781 0.375 1 98.81 80 GLN A CA 1
ATOM 642 C C . GLN A 1 80 ? -3.166 19.422 0.436 1 98.81 80 GLN A C 1
ATOM 644 O O . GLN A 1 80 ? -3.34 20.594 0.101 1 98.81 80 GLN A O 1
ATOM 649 N N . GLN A 1 81 ? -4.145 18.625 0.901 1 98.88 81 GLN A N 1
ATOM 650 C CA . GLN A 1 81 ? -5.508 19.109 1.04 1 98.88 81 GLN A CA 1
ATOM 651 C C . GLN A 1 81 ? -5.586 20.234 2.066 1 98.88 81 GLN A C 1
ATOM 653 O O . GLN A 1 81 ? -6.238 21.25 1.83 1 98.88 81 GLN A O 1
ATOM 658 N N . ILE A 1 82 ? -4.934 20.031 3.209 1 98.88 82 ILE A N 1
ATOM 659 C CA . ILE A 1 82 ? -4.875 21.062 4.246 1 98.88 82 ILE A CA 1
ATOM 660 C C . ILE A 1 82 ? -4.246 22.328 3.68 1 98.88 82 ILE A C 1
ATOM 662 O O . ILE A 1 82 ? -4.801 23.422 3.82 1 98.88 82 ILE A O 1
ATOM 666 N N . LEU A 1 83 ? -3.125 22.172 2.971 1 98.88 83 LEU A N 1
ATOM 667 C CA . LEU A 1 83 ? -2.414 23.312 2.395 1 98.88 83 LEU A CA 1
ATOM 668 C C . LEU A 1 83 ? -3.285 24.031 1.372 1 98.88 83 LEU A C 1
ATOM 670 O O . LEU A 1 83 ? -3.322 25.266 1.346 1 98.88 83 LEU A O 1
ATOM 674 N N . HIS A 1 84 ? -3.924 23.297 0.561 1 98.69 84 HIS A N 1
ATOM 675 C CA . HIS A 1 84 ? -4.82 23.875 -0.436 1 98.69 84 HIS A CA 1
ATOM 676 C C . HIS A 1 84 ? -5.898 24.734 0.22 1 98.69 84 HIS A C 1
ATOM 678 O O . HIS A 1 84 ? -6.172 25.844 -0.23 1 98.69 84 HIS A O 1
ATOM 684 N N . CYS A 1 85 ? -6.523 24.25 1.265 1 98.75 85 CYS A N 1
ATOM 685 C CA . CYS A 1 85 ? -7.582 24.969 1.976 1 98.75 85 CYS A CA 1
ATOM 686 C C . CYS A 1 85 ? -7.039 26.234 2.629 1 98.75 85 CYS A C 1
ATOM 688 O O . CYS A 1 85 ? -7.785 27.188 2.861 1 98.75 85 CYS A O 1
ATOM 690 N N . GLU A 1 86 ? -5.75 26.219 2.928 1 98.75 86 GLU A N 1
ATOM 691 C CA . GLU A 1 86 ? -5.102 27.375 3.523 1 98.75 86 GLU A CA 1
ATOM 692 C C . GLU A 1 86 ? -4.457 28.266 2.455 1 98.75 86 GLU A C 1
ATOM 694 O O . GLU A 1 86 ? -3.553 29.047 2.75 1 98.75 86 GLU A O 1
ATOM 699 N N . ASN A 1 87 ? -4.82 28.062 1.201 1 97.94 87 ASN A N 1
ATOM 700 C CA . ASN A 1 87 ? -4.441 28.859 0.044 1 97.94 87 ASN A CA 1
ATOM 701 C C . ASN A 1 87 ? -2.986 28.625 -0.353 1 97.94 87 ASN A C 1
ATOM 703 O O . ASN A 1 87 ? -2.338 29.5 -0.917 1 97.94 87 ASN A O 1
ATOM 707 N N . GLY A 1 88 ? -2.465 27.5 0.06 1 98.31 88 GLY A N 1
ATOM 708 C CA . GLY A 1 88 ? -1.187 27.078 -0.485 1 98.31 88 GLY A CA 1
ATOM 709 C C . GLY A 1 88 ? -1.287 26.562 -1.908 1 98.31 88 GLY A C 1
ATOM 710 O O . GLY A 1 88 ? -2.309 25.984 -2.295 1 98.31 88 GLY A O 1
ATOM 711 N N . LYS A 1 89 ? -0.207 26.766 -2.602 1 97.88 89 LYS A N 1
ATOM 712 C CA . LYS A 1 89 ? -0.167 26.266 -3.973 1 97.88 89 LYS A CA 1
ATOM 713 C C . LYS A 1 89 ? 0.556 24.922 -4.047 1 97.88 89 LYS A C 1
ATOM 715 O O . LYS A 1 89 ? 1.665 24.781 -3.525 1 97.88 89 LYS A O 1
ATOM 720 N N . ILE A 1 90 ? -0.113 23.938 -4.641 1 98.19 90 ILE A N 1
ATOM 721 C CA . ILE A 1 90 ? 0.451 22.609 -4.848 1 98.19 90 ILE A CA 1
ATOM 722 C C . ILE A 1 90 ? 0.899 22.453 -6.301 1 98.19 90 ILE A C 1
ATOM 724 O O . ILE A 1 90 ? 0.116 22.688 -7.223 1 98.19 90 ILE A O 1
ATOM 728 N N . VAL A 1 91 ? 2.152 22.016 -6.457 1 97.19 91 VAL A N 1
ATOM 729 C CA . VAL A 1 91 ? 2.715 21.969 -7.805 1 97.19 91 VAL A CA 1
ATOM 730 C C . VAL A 1 91 ? 3.412 20.641 -8.031 1 97.19 91 VAL A C 1
ATOM 732 O O . VAL A 1 91 ? 3.721 19.906 -7.082 1 97.19 91 VAL A O 1
ATOM 735 N N . GLU A 1 92 ? 3.604 20.312 -9.312 1 94.56 92 GLU A N 1
ATOM 736 C CA . GLU A 1 92 ? 4.328 19.094 -9.664 1 94.56 92 GLU A CA 1
ATOM 737 C C . GLU A 1 92 ? 5.812 19.234 -9.352 1 94.56 92 GLU A C 1
ATOM 739 O O . GLU A 1 92 ? 6.379 20.328 -9.43 1 94.56 92 GLU A O 1
ATOM 744 N N . GLN A 1 93 ? 6.273 18.125 -8.867 1 89.44 93 GLN A N 1
ATOM 745 C CA . GLN A 1 93 ? 7.719 18.094 -8.672 1 89.44 93 GLN A CA 1
ATOM 746 C C . GLN A 1 93 ? 8.422 17.453 -9.867 1 89.44 93 GLN A C 1
ATOM 748 O O . GLN A 1 93 ? 7.82 16.656 -10.586 1 89.44 93 GLN A O 1
ATOM 753 N N . LYS A 1 94 ? 9.703 17.828 -10.062 1 79.75 94 LYS A N 1
ATOM 754 C CA . LYS A 1 94 ? 10.508 17.266 -11.141 1 79.75 94 LYS A CA 1
ATOM 755 C C . LYS A 1 94 ? 10.758 15.773 -10.93 1 79.75 94 LYS A C 1
ATOM 757 O O . LYS A 1 94 ? 10.57 14.977 -11.844 1 79.75 94 LYS A O 1
ATOM 762 N N . LYS A 1 95 ? 11.086 15.555 -9.742 1 78.75 95 LYS A N 1
ATOM 763 C CA . LYS A 1 95 ? 11.352 14.156 -9.406 1 78.75 95 LYS A CA 1
ATOM 764 C C . LYS A 1 95 ? 10.125 13.5 -8.781 1 78.75 95 LYS A C 1
ATOM 766 O O . LYS A 1 95 ? 9.547 14.023 -7.828 1 78.75 95 LYS A O 1
ATOM 771 N N . ILE A 1 96 ? 9.711 12.375 -9.336 1 75.69 96 ILE A N 1
ATOM 772 C CA . ILE A 1 96 ? 8.578 11.625 -8.805 1 75.69 96 ILE A CA 1
ATOM 773 C C . ILE A 1 96 ? 9.07 10.539 -7.852 1 75.69 96 ILE A C 1
ATOM 775 O O . ILE A 1 96 ? 10.016 9.812 -8.164 1 75.69 96 ILE A O 1
ATOM 779 N N . TYR A 1 97 ? 8.492 10.547 -6.805 1 76.88 97 TYR A N 1
ATOM 780 C CA . TYR A 1 97 ? 8.859 9.547 -5.805 1 76.88 97 TYR A CA 1
ATOM 781 C C . TYR A 1 97 ? 7.816 8.445 -5.734 1 76.88 97 TYR A C 1
ATOM 783 O O . TYR A 1 97 ? 6.613 8.711 -5.734 1 76.88 97 TYR A O 1
ATOM 791 N N . HIS A 1 98 ? 8.266 7.223 -5.84 1 80.81 98 HIS A N 1
ATOM 792 C CA . HIS A 1 98 ? 7.422 6.043 -5.676 1 80.81 98 HIS A CA 1
ATOM 793 C C . HIS A 1 98 ? 8.133 4.969 -4.855 1 80.81 98 HIS A C 1
ATOM 795 O O . HIS A 1 98 ? 8.773 4.082 -5.414 1 80.81 98 HIS A O 1
ATOM 801 N N . GLY A 1 99 ? 7.852 5.137 -3.52 1 84.25 99 GLY A N 1
ATOM 802 C CA . GLY A 1 99 ? 8.523 4.176 -2.658 1 84.25 99 GLY A CA 1
ATOM 803 C C . GLY A 1 99 ? 9.984 4.512 -2.42 1 84.25 99 GLY A C 1
ATOM 804 O O . GLY A 1 99 ? 10.859 3.66 -2.604 1 84.25 99 GLY A O 1
ATOM 805 N N . PHE A 1 100 ? 10.227 5.719 -2.006 1 87.12 100 PHE A N 1
ATOM 806 C CA . PHE A 1 100 ? 11.578 6.211 -1.758 1 87.12 100 PHE A CA 1
ATOM 807 C C . PHE A 1 100 ? 11.766 6.559 -0.286 1 87.12 100 PHE A C 1
ATOM 809 O O . PHE A 1 100 ? 10.875 7.137 0.338 1 87.12 100 PHE A O 1
ATOM 816 N N . GLN A 1 101 ? 12.898 6.121 0.167 1 92.75 101 GLN A N 1
ATOM 817 C CA . GLN A 1 101 ? 13.242 6.504 1.534 1 92.75 101 GLN A CA 1
ATOM 818 C C . GLN A 1 101 ? 14.062 7.789 1.559 1 92.75 101 GLN A C 1
ATOM 820 O O . GLN A 1 101 ? 15 7.949 0.776 1 92.75 101 GLN A O 1
ATOM 825 N N . SER A 1 102 ? 13.695 8.734 2.416 1 96.25 102 SER A N 1
ATOM 826 C CA . SER A 1 102 ? 14.406 10.008 2.553 1 96.25 102 SER A CA 1
ATOM 827 C C . SER A 1 102 ? 14.617 10.367 4.02 1 96.25 102 SER A C 1
ATOM 829 O O . SER A 1 102 ? 13.844 9.945 4.883 1 96.25 102 SER A O 1
ATOM 831 N N . LYS A 1 103 ? 15.656 11.125 4.203 1 97.88 103 LYS A N 1
ATOM 832 C CA . LYS A 1 103 ? 15.883 11.703 5.527 1 97.88 103 LYS A CA 1
ATOM 833 C C . LYS A 1 103 ? 15.219 13.07 5.652 1 97.88 103 LYS A C 1
ATOM 835 O O . LYS A 1 103 ? 15.328 13.906 4.75 1 97.88 103 LYS A O 1
ATOM 840 N N . ILE A 1 104 ? 14.523 13.219 6.77 1 98.25 104 ILE A N 1
ATOM 841 C CA . ILE A 1 104 ? 13.945 14.531 7.047 1 98.25 104 ILE A CA 1
ATOM 842 C C . ILE A 1 104 ? 14.469 15.055 8.383 1 98.25 104 ILE A C 1
ATOM 844 O O . ILE A 1 104 ? 14.891 14.266 9.234 1 98.25 104 ILE A O 1
ATOM 848 N N . LYS A 1 105 ? 14.438 16.375 8.5 1 98.5 105 LYS A N 1
ATOM 849 C CA . LYS A 1 105 ? 14.953 17.031 9.695 1 98.5 105 LYS A CA 1
ATOM 850 C C . LYS A 1 105 ? 13.914 17.984 10.289 1 98.5 105 LYS A C 1
ATOM 852 O O . LYS A 1 105 ? 13.227 18.703 9.555 1 98.5 105 LYS A O 1
ATOM 857 N N . VAL A 1 106 ? 13.852 17.969 11.633 1 98.56 106 VAL A N 1
ATOM 858 C CA . VAL A 1 106 ? 13.031 18.953 12.328 1 98.56 106 VAL A CA 1
ATOM 859 C C . VAL A 1 106 ? 13.75 20.297 12.359 1 98.56 106 VAL A C 1
ATOM 861 O O . VAL A 1 106 ? 14.836 20.406 12.938 1 98.56 106 VAL A O 1
ATOM 864 N N . THR A 1 107 ? 13.094 21.328 11.836 1 98.25 107 THR A N 1
ATOM 865 C CA . THR A 1 107 ? 13.805 22.594 11.656 1 98.25 107 THR A CA 1
ATOM 866 C C . THR A 1 107 ? 13.242 23.672 12.586 1 98.25 107 THR A C 1
ATOM 868 O O . THR A 1 107 ? 13.867 24.719 12.781 1 98.25 107 THR A O 1
ATOM 871 N N . SER A 1 108 ? 12.125 23.438 13.102 1 97.94 108 SER A N 1
ATOM 872 C CA . SER A 1 108 ? 11.469 24.453 13.914 1 97.94 108 SER A CA 1
ATOM 873 C C . SER A 1 108 ? 11.508 24.094 15.398 1 97.94 108 SER A C 1
ATOM 875 O O . SER A 1 108 ? 11.289 22.938 15.766 1 97.94 108 SER A O 1
ATOM 877 N N . LYS A 1 109 ? 11.727 25.047 16.281 1 97 109 LYS A N 1
ATOM 878 C CA . LYS A 1 109 ? 11.695 24.844 17.719 1 97 109 LYS A CA 1
ATOM 879 C C . LYS A 1 109 ? 10.258 24.688 18.219 1 97 109 LYS A C 1
ATOM 881 O O . LYS A 1 109 ? 10.039 24.234 19.344 1 97 109 LYS A O 1
ATOM 886 N N . ASN A 1 110 ? 9.344 25.094 17.391 1 97 110 ASN A N 1
ATOM 887 C CA . ASN A 1 110 ? 7.941 25.047 17.797 1 97 110 ASN A CA 1
ATOM 888 C C . ASN A 1 110 ? 7.301 23.719 17.438 1 97 110 ASN A C 1
ATOM 890 O O . ASN A 1 110 ? 6.121 23.484 17.719 1 97 110 ASN A O 1
ATOM 894 N N . SER A 1 111 ? 8.078 22.844 16.797 1 97.81 111 SER A N 1
ATOM 895 C CA . SER A 1 111 ? 7.562 21.531 16.422 1 97.81 111 SER A CA 1
ATOM 896 C C . SER A 1 111 ? 7.25 20.688 17.656 1 97.81 111 SER A C 1
ATOM 898 O O . SER A 1 111 ? 7.871 20.859 18.703 1 97.81 111 SER A O 1
ATOM 900 N N . LEU A 1 112 ? 6.258 19.812 17.5 1 97.12 112 LEU A N 1
ATOM 901 C CA . LEU A 1 112 ? 6.008 18.797 18.516 1 97.12 112 LEU A CA 1
ATOM 902 C C . LEU A 1 112 ? 7.23 17.906 18.703 1 97.12 112 LEU A C 1
ATOM 904 O O . LEU A 1 112 ? 7.348 17.219 19.719 1 97.12 112 LEU A O 1
ATOM 908 N N . PHE A 1 113 ? 8.109 17.906 17.703 1 97.12 113 PHE A N 1
ATOM 909 C CA . PHE A 1 113 ? 9.312 17.078 17.719 1 97.12 113 PHE A CA 1
ATOM 910 C C . PHE A 1 113 ? 10.539 17.938 18.031 1 97.12 113 PHE A C 1
ATOM 912 O O . PHE A 1 113 ? 10.586 19.125 17.703 1 97.12 113 PHE A O 1
ATOM 919 N N . LYS A 1 114 ? 11.477 17.297 18.672 1 97.12 114 LYS A N 1
ATOM 920 C CA . LYS A 1 114 ? 12.672 18.031 19.094 1 97.12 114 LYS A CA 1
ATOM 921 C C . LYS A 1 114 ? 13.438 18.578 17.891 1 97.12 114 LYS A C 1
ATOM 923 O O . LYS A 1 114 ? 13.75 17.844 16.953 1 97.12 114 LYS A O 1
ATOM 928 N N . LYS A 1 115 ? 13.797 19.844 17.984 1 97.62 115 LYS A N 1
ATOM 929 C CA . LYS A 1 115 ? 14.562 20.484 16.922 1 97.62 115 LYS A CA 1
ATOM 930 C C . LYS A 1 115 ? 15.859 19.734 16.641 1 97.62 115 LYS A C 1
ATOM 932 O O . LYS A 1 115 ? 16.516 19.25 17.562 1 97.62 115 LYS A O 1
ATOM 937 N N . ASN A 1 116 ? 16.172 19.547 15.32 1 97.5 116 ASN A N 1
ATOM 938 C CA . ASN A 1 116 ? 17.375 18.938 14.797 1 97.5 116 ASN A CA 1
ATOM 939 C C . ASN A 1 116 ? 17.297 17.406 14.828 1 97.5 116 ASN A C 1
ATOM 941 O O . ASN A 1 116 ? 18.219 16.719 14.383 1 97.5 116 ASN A O 1
ATOM 945 N N . SER A 1 117 ? 16.203 16.875 15.359 1 97.5 117 SER A N 1
ATOM 946 C CA . SER A 1 117 ? 15.984 15.445 15.195 1 97.5 117 SER A CA 1
ATOM 947 C C . SER A 1 117 ? 15.844 15.07 13.727 1 97.5 117 SER A C 1
ATOM 949 O O . SER A 1 117 ? 15.445 15.898 12.906 1 97.5 117 SER A O 1
ATOM 951 N N . GLN A 1 118 ? 16.203 13.867 13.461 1 97.75 118 GLN A N 1
ATOM 952 C CA . GLN A 1 118 ? 16.109 13.359 12.094 1 97.75 118 GLN A CA 1
ATOM 953 C C . GLN A 1 118 ? 15.281 12.078 12.047 1 97.75 118 GLN A C 1
ATOM 955 O O . GLN A 1 118 ? 15.281 11.297 13 1 97.75 118 GLN A O 1
ATOM 960 N N . PHE A 1 119 ? 14.586 11.906 10.961 1 98 119 PHE A N 1
ATOM 961 C CA . PHE A 1 119 ? 13.781 10.719 10.711 1 98 119 PHE A CA 1
ATOM 962 C C . PHE A 1 119 ? 13.992 10.203 9.289 1 98 119 PHE A C 1
ATOM 964 O O . PHE A 1 119 ? 14.312 10.984 8.391 1 98 119 PHE A O 1
ATOM 971 N N . THR A 1 120 ? 13.945 8.891 9.102 1 98.12 120 THR A N 1
ATOM 972 C CA . THR A 1 120 ? 13.898 8.273 7.785 1 98.12 120 THR A CA 1
ATOM 973 C C . THR A 1 120 ? 12.461 7.926 7.402 1 98.12 120 THR A C 1
ATOM 975 O O . THR A 1 120 ? 11.797 7.164 8.109 1 98.12 120 THR A O 1
ATOM 978 N N . VAL A 1 121 ? 12 8.492 6.234 1 97.75 121 VAL A N 1
ATOM 979 C CA . VAL A 1 121 ? 10.57 8.383 5.957 1 97.75 121 VAL A CA 1
ATOM 980 C C . VAL A 1 121 ? 10.359 7.891 4.527 1 97.75 121 VAL A C 1
ATOM 982 O O . VAL A 1 121 ? 11.25 8.023 3.68 1 97.75 121 VAL A O 1
ATOM 985 N N . GLY A 1 122 ? 9.164 7.293 4.352 1 96.19 122 GLY A N 1
ATOM 986 C CA . GLY A 1 122 ? 8.781 6.832 3.025 1 96.19 122 GLY A CA 1
ATOM 987 C C . GLY A 1 122 ? 7.984 7.859 2.242 1 96.19 122 GLY A C 1
ATOM 988 O O . GLY A 1 122 ? 6.969 8.367 2.727 1 96.19 122 GLY A O 1
ATOM 989 N N . ARG A 1 123 ? 8.438 8.141 0.985 1 95 123 ARG A N 1
ATOM 990 C CA . ARG A 1 123 ? 7.781 9.117 0.118 1 95 123 ARG A CA 1
ATOM 991 C C . ARG A 1 123 ? 7.238 8.453 -1.143 1 95 123 ARG A C 1
ATOM 993 O O . ARG A 1 123 ? 7.879 7.562 -1.706 1 95 123 ARG A O 1
ATOM 1000 N N . TYR A 1 124 ? 6.086 8.953 -1.568 1 91.38 124 TYR A N 1
ATOM 1001 C CA . TYR A 1 124 ? 5.402 8.422 -2.74 1 91.38 124 TYR A CA 1
ATOM 1002 C C . TYR A 1 124 ? 4.734 9.539 -3.535 1 91.38 124 TYR A C 1
ATOM 1004 O O . TYR A 1 124 ? 3.857 9.281 -4.363 1 91.38 124 TYR A O 1
ATOM 1012 N N . HIS A 1 125 ? 5.09 10.695 -3.455 1 92.5 125 HIS A N 1
ATOM 1013 C CA . HIS A 1 125 ? 4.34 11.836 -3.979 1 92.5 125 HIS A CA 1
ATOM 1014 C C . HIS A 1 125 ? 5.031 12.445 -5.191 1 92.5 125 HIS A C 1
ATOM 1016 O O . HIS A 1 125 ? 6.266 12.469 -5.262 1 92.5 125 HIS A O 1
ATOM 1022 N N . SER A 1 126 ? 4.199 12.992 -6.09 1 92.56 126 SER A N 1
ATOM 1023 C CA . SER A 1 126 ? 4.688 13.711 -7.262 1 92.56 126 SER A CA 1
ATOM 1024 C C . SER A 1 126 ? 4.426 15.203 -7.141 1 92.56 126 SER A C 1
ATOM 1026 O O . SER A 1 126 ? 4.965 16 -7.914 1 92.56 126 SER A O 1
ATOM 1028 N N . LEU A 1 127 ? 3.582 15.578 -6.203 1 96.75 127 LEU A N 1
ATOM 1029 C CA . LEU A 1 127 ? 3.262 16.984 -5.957 1 96.75 127 LEU A CA 1
ATOM 1030 C C . LEU A 1 127 ? 3.916 17.469 -4.672 1 96.75 127 LEU A C 1
ATOM 1032 O O . LEU A 1 127 ? 4.312 16.656 -3.826 1 96.75 127 LEU A O 1
ATOM 1036 N N . LYS A 1 128 ? 4.098 18.734 -4.582 1 97.19 128 LYS A N 1
ATOM 1037 C CA . LYS A 1 128 ? 4.664 19.359 -3.393 1 97.19 128 LYS A CA 1
ATOM 1038 C C . LYS A 1 128 ? 4.109 20.766 -3.191 1 97.19 128 LYS A C 1
ATOM 1040 O O . LYS A 1 128 ? 3.496 21.328 -4.098 1 97.19 128 LYS A O 1
ATOM 1045 N N . LEU A 1 129 ? 4.32 21.281 -2.008 1 98.31 129 LEU A N 1
ATOM 1046 C CA . LEU A 1 129 ? 3.98 22.656 -1.689 1 98.31 129 LEU A CA 1
ATOM 1047 C C . LEU A 1 129 ? 4.934 23.625 -2.387 1 98.31 129 LEU A C 1
ATOM 1049 O O . LEU A 1 129 ? 6.152 23.469 -2.309 1 98.31 129 LEU A O 1
ATOM 1053 N N . LYS A 1 130 ? 4.305 24.531 -3.1 1 97.69 130 LYS A N 1
ATOM 1054 C CA . LYS A 1 130 ? 5.105 25.641 -3.615 1 97.69 130 LYS A CA 1
ATOM 1055 C C . LYS A 1 130 ? 5.438 26.641 -2.508 1 97.69 130 LYS A C 1
ATOM 1057 O O . LYS A 1 130 ? 4.547 27.094 -1.787 1 97.69 130 LYS A O 1
ATOM 1062 N N . GLU A 1 131 ? 6.652 26.953 -2.363 1 96.06 131 GLU A N 1
ATOM 1063 C CA . GLU A 1 131 ? 7.098 27.906 -1.351 1 96.06 131 GLU A CA 1
ATOM 1064 C C . GLU A 1 131 ? 7.523 29.219 -1.985 1 96.06 131 GLU A C 1
ATOM 1066 O O . GLU A 1 131 ? 7.953 29.25 -3.141 1 96.06 131 GLU A O 1
ATOM 1071 N N . PRO A 1 132 ? 7.445 30.391 -1.279 1 96.5 132 PRO A N 1
ATOM 1072 C CA . PRO A 1 132 ? 7.102 30.484 0.141 1 96.5 132 PRO A CA 1
ATOM 1073 C C . PRO A 1 132 ? 5.617 30.25 0.409 1 96.5 132 PRO A C 1
ATOM 1075 O O . PRO A 1 132 ? 4.789 30.438 -0.486 1 96.5 132 PRO A O 1
ATOM 1078 N N . PHE A 1 133 ? 5.289 29.719 1.568 1 97.38 133 PHE A N 1
ATOM 1079 C CA . PHE A 1 133 ? 3.947 29.5 2.086 1 97.38 133 PHE A CA 1
ATOM 1080 C C . PHE A 1 133 ? 3.789 30.109 3.475 1 97.38 133 PHE A C 1
ATOM 1082 O O . PHE A 1 133 ? 4.684 29.984 4.312 1 97.38 133 PHE A O 1
ATOM 1089 N N . ALA A 1 134 ? 2.689 30.844 3.586 1 96.44 134 ALA A N 1
ATOM 1090 C CA . ALA A 1 134 ? 2.354 31.406 4.898 1 96.44 134 ALA A CA 1
ATOM 1091 C C . ALA A 1 134 ? 0.853 31.312 5.164 1 96.44 134 ALA A C 1
ATOM 1093 O O . ALA A 1 134 ? 0.041 31.625 4.289 1 96.44 134 ALA A O 1
ATOM 1094 N N . ALA A 1 135 ? 0.514 30.797 6.254 1 97.44 135 ALA A N 1
ATOM 1095 C CA . ALA A 1 135 ? -0.851 30.75 6.77 1 97.44 135 ALA A CA 1
ATOM 1096 C C . ALA A 1 135 ? -0.87 30.953 8.281 1 97.44 135 ALA A C 1
ATOM 1098 O O . ALA A 1 135 ? 0.079 30.578 8.977 1 97.44 135 ALA A O 1
ATOM 1099 N N . LYS A 1 136 ? -1.91 31.594 8.75 1 97.25 136 LYS A N 1
ATOM 1100 C CA . LYS A 1 136 ? -1.994 31.922 10.172 1 97.25 136 LYS A CA 1
ATOM 1101 C C . LYS A 1 136 ? -1.816 30.672 11.031 1 97.25 136 LYS A C 1
ATOM 1103 O O . LYS A 1 136 ? -2.449 29.641 10.781 1 97.25 136 LYS A O 1
ATOM 1108 N N . ASN A 1 137 ? -0.889 30.703 11.969 1 97.69 137 ASN A N 1
ATOM 1109 C CA . ASN A 1 137 ? -0.637 29.703 13.008 1 97.69 137 ASN A CA 1
ATOM 1110 C C . ASN A 1 137 ? 0.015 28.453 12.438 1 97.69 137 ASN A C 1
ATOM 1112 O O . ASN A 1 137 ? 0.205 27.469 13.148 1 97.69 137 ASN A O 1
ATOM 1116 N N . PHE A 1 138 ? 0.317 28.469 11.094 1 98.62 138 PHE A N 1
ATOM 1117 C CA . PHE A 1 138 ? 0.959 27.312 10.484 1 98.62 138 PHE A CA 1
ATOM 1118 C C . PHE A 1 138 ? 2.467 27.516 10.383 1 98.62 138 PHE A C 1
ATOM 1120 O O . PHE A 1 138 ? 2.932 28.625 10.133 1 98.62 138 PHE A O 1
ATOM 1127 N N . GLU A 1 139 ? 3.156 26.438 10.562 1 98.5 139 GLU A N 1
ATOM 1128 C CA . GLU A 1 139 ? 4.598 26.438 10.336 1 98.5 139 GLU A CA 1
ATOM 1129 C C . GLU A 1 139 ? 5.043 25.141 9.641 1 98.5 139 GLU A C 1
ATOM 1131 O O . GLU A 1 139 ? 4.57 24.062 9.969 1 98.5 139 GLU A O 1
ATOM 1136 N N . ILE A 1 140 ? 5.965 25.328 8.68 1 98.69 140 ILE A N 1
ATOM 1137 C CA . ILE A 1 140 ? 6.684 24.172 8.172 1 98.69 140 ILE A CA 1
ATOM 1138 C C . ILE A 1 140 ? 7.746 23.734 9.188 1 98.69 140 ILE A C 1
ATOM 1140 O O . ILE A 1 140 ? 8.68 24.484 9.477 1 98.69 140 ILE A O 1
ATOM 1144 N N . THR A 1 141 ? 7.59 22.484 9.688 1 98.69 141 THR A N 1
ATOM 1145 C CA . THR A 1 141 ? 8.406 22.156 10.852 1 98.69 141 THR A CA 1
ATOM 1146 C C . THR A 1 141 ? 9.445 21.109 10.5 1 98.69 141 THR A C 1
ATOM 1148 O O . THR A 1 141 ? 10.414 20.906 11.25 1 98.69 141 THR A O 1
ATOM 1151 N N . MET A 1 142 ? 9.227 20.297 9.516 1 98.62 142 MET A N 1
ATOM 1152 C CA . MET A 1 142 ? 10.211 19.344 9.023 1 98.62 142 MET A CA 1
ATOM 1153 C C . MET A 1 142 ? 10.453 19.531 7.527 1 98.62 142 MET A C 1
ATOM 1155 O O . MET A 1 142 ? 9.523 19.844 6.777 1 98.62 142 MET A O 1
ATOM 1159 N N . ARG A 1 143 ? 11.648 19.281 7.168 1 98.56 143 ARG A N 1
ATOM 1160 C CA . ARG A 1 143 ? 12.039 19.422 5.77 1 98.56 143 ARG A CA 1
ATOM 1161 C C . ARG A 1 143 ? 12.914 18.25 5.328 1 98.56 143 ARG A C 1
ATOM 1163 O O . ARG A 1 143 ? 13.648 17.672 6.137 1 98.56 143 ARG A O 1
ATOM 1170 N N . CYS A 1 144 ? 12.797 17.953 4.055 1 97.56 144 CYS A N 1
ATOM 1171 C CA . CYS A 1 144 ? 13.719 16.969 3.486 1 97.56 144 CYS A CA 1
ATOM 1172 C C . CYS A 1 144 ? 15.164 17.469 3.586 1 97.56 144 CYS A C 1
ATOM 1174 O O . CYS A 1 144 ? 15.469 18.594 3.195 1 97.56 144 CYS A O 1
ATOM 1176 N N . ALA A 1 145 ? 15.969 16.562 4.035 1 96.62 145 ALA A N 1
ATOM 1177 C CA . ALA A 1 145 ? 17.344 16.953 4.316 1 96.62 145 ALA A CA 1
ATOM 1178 C C . ALA A 1 145 ? 18.094 17.312 3.033 1 96.62 145 ALA A C 1
ATOM 1180 O O . ALA A 1 145 ? 18.938 18.219 3.025 1 96.62 145 ALA A O 1
ATOM 1181 N N . ILE A 1 146 ? 17.734 16.672 1.927 1 93.88 146 ILE A N 1
ATOM 1182 C CA . ILE A 1 146 ? 18.484 16.828 0.685 1 93.88 146 ILE A CA 1
ATOM 1183 C C . ILE A 1 146 ? 17.828 17.922 -0.167 1 93.88 146 ILE A C 1
ATOM 1185 O O . ILE A 1 146 ? 18.484 18.891 -0.55 1 93.88 146 ILE A O 1
ATOM 1189 N N . SER A 1 147 ? 16.578 17.891 -0.373 1 94.12 147 SER A N 1
ATOM 1190 C CA . SER A 1 147 ? 15.922 18.781 -1.312 1 94.12 147 SER A CA 1
ATOM 1191 C C . SER A 1 147 ? 15.359 20.016 -0.603 1 94.12 147 SER A C 1
ATOM 1193 O O . SER A 1 147 ? 14.922 20.969 -1.251 1 94.12 147 SER A O 1
ATOM 1195 N N . ASN A 1 148 ? 15.25 19.953 0.718 1 96.75 148 ASN A N 1
ATOM 1196 C CA . ASN A 1 148 ? 14.711 21.016 1.549 1 96.75 148 ASN A CA 1
ATOM 1197 C C . ASN A 1 148 ? 13.219 21.219 1.313 1 96.75 148 ASN A C 1
ATOM 1199 O O . ASN A 1 148 ? 12.672 22.281 1.621 1 96.75 148 ASN A O 1
ATOM 1203 N N . THR A 1 149 ? 12.602 20.25 0.726 1 96.31 149 THR A N 1
ATOM 1204 C CA . THR A 1 149 ? 11.164 20.281 0.474 1 96.31 149 THR A CA 1
ATOM 1205 C C . THR A 1 149 ? 10.383 20.188 1.78 1 96.31 149 THR A C 1
ATOM 1207 O O . THR A 1 149 ? 10.758 19.422 2.68 1 96.31 149 THR A O 1
ATOM 1210 N N . ALA A 1 150 ? 9.32 20.984 1.905 1 98.44 150 ALA A N 1
ATOM 1211 C CA . ALA A 1 150 ? 8.453 20.922 3.084 1 98.44 150 ALA A CA 1
ATOM 1212 C C . ALA A 1 150 ? 7.879 19.531 3.266 1 98.44 150 ALA A C 1
ATOM 1214 O O . ALA A 1 150 ? 7.281 18.969 2.342 1 98.44 150 ALA A O 1
ATOM 1215 N N . MET A 1 151 ? 8.016 19.016 4.512 1 98.5 151 MET A N 1
ATOM 1216 C CA . MET A 1 151 ? 7.582 17.641 4.746 1 98.5 151 MET A CA 1
ATOM 1217 C C . MET A 1 151 ? 6.516 17.578 5.832 1 98.5 151 MET A C 1
ATOM 1219 O O . MET A 1 151 ? 5.762 16.609 5.926 1 98.5 151 MET A O 1
ATOM 1223 N N . THR A 1 152 ? 6.473 18.594 6.676 1 98.69 152 THR A N 1
ATOM 1224 C CA . THR A 1 152 ? 5.449 18.656 7.715 1 98.69 152 THR A CA 1
ATOM 1225 C C . THR A 1 152 ? 4.988 20.094 7.93 1 98.69 152 THR A C 1
ATOM 1227 O O . THR A 1 152 ? 5.789 21.031 7.844 1 98.69 152 THR A O 1
ATOM 1230 N N . ILE A 1 153 ? 3.752 20.234 8.203 1 98.75 153 ILE A N 1
ATOM 1231 C CA . ILE A 1 153 ? 3.195 21.484 8.711 1 98.75 153 ILE A CA 1
ATOM 1232 C C . ILE A 1 153 ? 2.52 21.234 10.055 1 98.75 153 ILE A C 1
ATOM 1234 O O . ILE A 1 153 ? 1.959 20.172 10.297 1 98.75 153 ILE A O 1
ATOM 1238 N N . GLU A 1 154 ? 2.631 22.188 10.875 1 98.69 154 GLU A N 1
ATOM 1239 C CA . GLU A 1 154 ? 1.992 22.125 12.188 1 98.69 154 GLU A CA 1
ATOM 1240 C C . GLU A 1 154 ? 1.272 23.438 12.516 1 98.69 154 GLU A C 1
ATOM 1242 O O . GLU A 1 154 ? 1.812 24.516 12.289 1 98.69 154 GLU A O 1
ATOM 1247 N N . ASN A 1 155 ? 0.064 23.438 12.867 1 98.69 155 ASN A N 1
ATOM 1248 C CA . ASN A 1 155 ? -0.708 24.453 13.578 1 98.69 155 ASN A CA 1
ATOM 1249 C C . ASN A 1 155 ? -1.111 23.969 14.969 1 98.69 155 ASN A C 1
ATOM 1251 O O . ASN A 1 155 ? -2.15 23.328 15.133 1 98.69 155 ASN A O 1
ATOM 1255 N N . ASN A 1 156 ? -0.274 24.281 15.953 1 96.94 156 ASN A N 1
ATOM 1256 C CA . ASN A 1 156 ? -0.445 23.766 17.297 1 96.94 156 ASN A CA 1
ATOM 1257 C C . ASN A 1 156 ? -1.649 24.391 18 1 96.94 156 ASN A C 1
ATOM 1259 O O . ASN A 1 156 ? -2.26 23.781 18.875 1 96.94 156 ASN A O 1
ATOM 1263 N N . LYS A 1 157 ? -1.995 25.547 17.594 1 97.25 157 LYS A N 1
ATOM 1264 C CA . LYS A 1 157 ? -3.129 26.25 18.188 1 97.25 157 LYS A CA 1
ATOM 1265 C C . LYS A 1 157 ? -4.445 25.562 17.828 1 97.25 157 LYS A C 1
ATOM 1267 O O . LYS A 1 157 ? -5.277 25.297 18.703 1 97.25 157 LYS A O 1
ATOM 1272 N N . GLU A 1 158 ? -4.613 25.328 16.594 1 98.38 158 GLU A N 1
ATOM 1273 C CA . GLU A 1 158 ? -5.859 24.734 16.125 1 98.38 158 GLU A CA 1
ATOM 1274 C C . GLU A 1 158 ? -5.73 23.219 16 1 98.38 158 GLU A C 1
ATOM 1276 O O . GLU A 1 158 ? -6.668 22.531 15.578 1 98.38 158 GLU A O 1
ATOM 1281 N N . LYS A 1 159 ? -4.605 22.609 16.297 1 98.44 159 LYS A N 1
ATOM 1282 C CA . LYS A 1 159 ? -4.312 21.172 16.297 1 98.44 159 LYS A CA 1
ATOM 1283 C C . LYS A 1 159 ? -4.469 20.578 14.906 1 98.44 159 LYS A C 1
ATOM 1285 O O . LYS A 1 159 ? -5.18 19.578 14.727 1 98.44 159 LYS A O 1
ATOM 1290 N N . ILE A 1 160 ? -3.785 21.203 13.977 1 98.88 160 ILE A N 1
ATOM 1291 C CA . ILE A 1 160 ? -3.748 20.719 12.594 1 98.88 160 ILE A CA 1
ATOM 1292 C C . ILE A 1 160 ? -2.328 20.297 12.234 1 98.88 160 ILE A C 1
ATOM 1294 O O . ILE A 1 160 ? -1.382 21.062 12.383 1 98.88 160 ILE A O 1
ATOM 1298 N N . PHE A 1 161 ? -2.17 19.062 11.812 1 98.81 161 PHE A N 1
ATOM 1299 C CA . PHE A 1 161 ? -0.869 18.484 11.5 1 98.81 161 PHE A CA 1
ATOM 1300 C C . PHE A 1 161 ? -0.896 17.781 10.148 1 98.81 161 PHE A C 1
ATOM 1302 O O . PHE A 1 161 ? -1.917 17.219 9.758 1 98.81 161 PHE A O 1
ATOM 1309 N N . GLY A 1 162 ? 0.177 17.859 9.414 1 98.69 162 GLY A N 1
ATOM 1310 C CA . GLY A 1 162 ? 0.245 17.234 8.094 1 98.69 162 GLY A CA 1
ATOM 1311 C C . GLY A 1 162 ? 1.604 16.625 7.793 1 98.69 162 GLY A C 1
ATOM 1312 O O . GLY A 1 162 ? 2.637 17.203 8.156 1 98.69 162 GLY A O 1
ATOM 1313 N N . PHE A 1 163 ? 1.607 15.5 7.184 1 98.75 163 PHE A N 1
ATOM 1314 C CA . PHE A 1 163 ? 2.797 14.82 6.691 1 98.75 163 PHE A CA 1
ATOM 1315 C C . PHE A 1 163 ? 2.732 14.648 5.176 1 98.75 163 PHE A C 1
ATOM 1317 O O . PHE A 1 163 ? 1.795 14.039 4.656 1 98.75 163 PHE A O 1
ATOM 1324 N N . GLN A 1 164 ? 3.768 15.141 4.5 1 98.44 164 GLN A N 1
ATOM 1325 C CA . GLN A 1 164 ? 3.854 14.883 3.064 1 98.44 164 GLN A CA 1
ATOM 1326 C C . GLN A 1 164 ? 4.281 13.445 2.791 1 98.44 164 GLN A C 1
ATOM 1328 O O . GLN A 1 164 ? 3.961 12.883 1.739 1 98.44 164 GLN A O 1
ATOM 1333 N N . PHE A 1 165 ? 5.02 12.883 3.721 1 97.94 165 PHE A N 1
ATOM 1334 C CA . PHE A 1 165 ? 5.461 11.492 3.639 1 97.94 165 PHE A CA 1
ATOM 1335 C C . PHE A 1 165 ? 4.434 10.562 4.262 1 97.94 165 PHE A C 1
ATOM 1337 O O . PHE A 1 165 ? 3.387 11.008 4.734 1 97.94 165 PHE A O 1
ATOM 1344 N N . HIS A 1 166 ? 4.664 9.289 4.156 1 97.88 166 HIS A N 1
ATOM 1345 C CA . HIS A 1 166 ? 3.746 8.281 4.664 1 97.88 166 HIS A CA 1
ATOM 1346 C C . HIS A 1 166 ? 4.254 7.68 5.973 1 97.88 166 HIS A C 1
ATOM 1348 O O . HIS A 1 166 ? 5.094 6.777 5.961 1 97.88 166 HIS A O 1
ATOM 1354 N N . PRO A 1 167 ? 3.727 8.141 7.051 1 97.94 167 PRO A N 1
ATOM 1355 C CA . PRO A 1 167 ? 4.172 7.555 8.32 1 97.94 167 PRO A CA 1
ATOM 1356 C C . PRO A 1 167 ? 3.766 6.086 8.461 1 97.94 167 PRO A C 1
ATOM 1358 O O . PRO A 1 167 ? 4.328 5.363 9.289 1 97.94 167 PRO A O 1
ATOM 1361 N N . GLU A 1 168 ? 2.75 5.641 7.695 1 95.88 168 GLU A N 1
ATOM 1362 C CA . GLU A 1 168 ? 2.225 4.281 7.773 1 95.88 168 GLU A CA 1
ATOM 1363 C C . GLU A 1 168 ? 3.027 3.33 6.891 1 95.88 168 GLU A C 1
ATOM 1365 O O . GLU A 1 168 ? 2.834 2.113 6.949 1 95.88 168 GLU A O 1
ATOM 1370 N N . SER A 1 169 ? 3.918 3.887 6.078 1 94.12 169 SER A N 1
ATOM 1371 C CA . SER A 1 169 ? 4.699 3.062 5.164 1 94.12 169 SER A CA 1
ATOM 1372 C C . SER A 1 169 ? 5.762 2.264 5.906 1 94.12 169 SER A C 1
ATOM 1374 O O . SER A 1 169 ? 6.363 2.758 6.863 1 94.12 169 SER A O 1
ATOM 1376 N N . PHE A 1 170 ? 6.074 1.083 5.379 1 91 170 PHE A N 1
ATOM 1377 C CA . PHE A 1 170 ? 7.16 0.279 5.926 1 91 170 PHE A CA 1
ATOM 1378 C C . PHE A 1 170 ? 8.5 0.965 5.707 1 91 170 PHE A C 1
ATOM 1380 O O . PHE A 1 170 ? 9.484 0.654 6.387 1 91 170 PHE A O 1
ATOM 1387 N N . LEU A 1 171 ? 8.57 1.924 4.801 1 93.38 171 LEU A N 1
ATOM 1388 C CA . LEU A 1 171 ? 9.805 2.639 4.508 1 93.38 171 LEU A CA 1
ATOM 1389 C C . LEU A 1 171 ? 10.086 3.701 5.566 1 93.38 171 LEU A C 1
ATOM 1391 O O . LEU A 1 171 ? 11.188 4.246 5.633 1 93.38 171 LEU A O 1
ATOM 1395 N N . THR A 1 172 ? 9.031 4.004 6.332 1 96.56 172 THR A N 1
ATOM 1396 C CA . THR A 1 172 ? 9.195 4.973 7.41 1 96.56 172 THR A CA 1
ATOM 1397 C C . THR A 1 172 ? 9.625 4.281 8.703 1 96.56 172 THR A C 1
ATOM 1399 O O . THR A 1 172 ? 8.898 3.432 9.227 1 96.56 172 THR A O 1
ATOM 1402 N N . GLU A 1 173 ? 10.758 4.723 9.156 1 94.94 173 GLU A N 1
ATOM 1403 C CA . GLU A 1 173 ? 11.234 4.172 10.422 1 94.94 173 GLU A CA 1
ATOM 1404 C C . GLU A 1 173 ? 10.477 4.773 11.609 1 94.94 173 GLU A C 1
ATOM 1406 O O . GLU A 1 173 ? 10.266 5.988 11.664 1 94.94 173 GLU A O 1
ATOM 1411 N N . ASN A 1 174 ? 9.953 3.949 12.477 1 93.44 174 ASN A N 1
ATOM 1412 C CA . ASN A 1 174 ? 9.281 4.352 13.703 1 93.44 174 ASN A CA 1
ATOM 1413 C C . ASN A 1 174 ? 8.078 5.246 13.422 1 93.44 174 ASN A C 1
ATOM 1415 O O . ASN A 1 174 ? 7.891 6.27 14.078 1 93.44 174 ASN A O 1
ATOM 1419 N N . GLY A 1 175 ? 7.316 4.902 12.391 1 96.19 175 GLY A N 1
ATOM 1420 C CA . GLY A 1 175 ? 6.137 5.664 12.023 1 96.19 175 GLY A CA 1
ATOM 1421 C C . GLY A 1 175 ? 5.125 5.785 13.141 1 96.19 175 GLY A C 1
ATOM 1422 O O . GLY A 1 175 ? 4.488 6.828 13.305 1 96.19 175 GLY A O 1
ATOM 1423 N N . ASN A 1 176 ? 5.039 4.812 13.992 1 96.19 176 ASN A N 1
ATOM 1424 C CA . ASN A 1 176 ? 4.105 4.824 15.117 1 96.19 176 ASN A CA 1
ATOM 1425 C C . ASN A 1 176 ? 4.461 5.902 16.125 1 96.19 176 ASN A C 1
ATOM 1427 O O . ASN A 1 176 ? 3.578 6.496 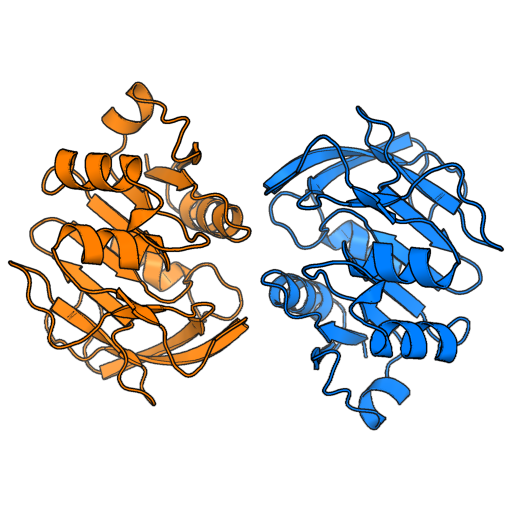16.75 1 96.19 176 ASN A O 1
ATOM 1431 N N . LEU A 1 177 ? 5.719 6.113 16.281 1 94.94 177 LEU A N 1
ATOM 1432 C CA . LEU A 1 177 ? 6.148 7.152 17.219 1 94.94 177 LEU A CA 1
ATOM 1433 C C . LEU A 1 177 ? 5.68 8.523 16.75 1 94.94 177 LEU A C 1
ATOM 1435 O O . LEU A 1 177 ? 5.258 9.352 17.562 1 94.94 177 LEU A O 1
ATOM 1439 N N . LEU A 1 178 ? 5.777 8.734 15.477 1 96.31 178 LEU A N 1
ATOM 1440 C CA . LEU A 1 178 ? 5.348 10.008 14.906 1 96.31 178 LEU A CA 1
ATOM 1441 C C . LEU A 1 178 ? 3.852 10.219 15.117 1 96.31 178 LEU A C 1
ATOM 1443 O O . LEU A 1 178 ? 3.428 11.281 15.57 1 96.31 178 LEU A O 1
ATOM 1447 N N . ILE A 1 179 ? 3.098 9.188 14.875 1 97.5 179 ILE A N 1
ATOM 1448 C CA . ILE A 1 179 ? 1.645 9.281 14.969 1 97.5 179 ILE A CA 1
ATOM 1449 C C . ILE A 1 179 ? 1.229 9.406 16.438 1 97.5 179 ILE A C 1
ATOM 1451 O O . ILE A 1 179 ? 0.341 10.195 16.766 1 97.5 179 ILE A O 1
ATOM 1455 N N . LYS A 1 180 ? 1.877 8.641 17.266 1 96.94 180 LYS A N 1
ATOM 1456 C CA . LYS A 1 180 ? 1.583 8.719 18.688 1 96.94 180 LYS A CA 1
ATOM 1457 C C . LYS A 1 180 ? 1.786 10.133 19.219 1 96.94 180 LYS A C 1
ATOM 1459 O O . LYS A 1 180 ? 0.967 10.633 20 1 96.94 180 LYS A O 1
ATOM 1464 N N . LYS A 1 181 ? 2.852 10.766 18.828 1 96.38 181 LYS A N 1
ATOM 1465 C CA . LYS A 1 181 ? 3.17 12.109 19.281 1 96.38 181 LYS A CA 1
ATOM 1466 C C . LYS A 1 181 ? 2.102 13.109 18.844 1 96.38 181 LYS A C 1
ATOM 1468 O O . LYS A 1 181 ? 1.666 13.945 19.641 1 96.38 181 LYS A O 1
ATOM 1473 N N . ILE A 1 182 ? 1.668 13 17.656 1 96.5 182 ILE A N 1
ATOM 1474 C CA . ILE A 1 182 ? 0.688 13.953 17.141 1 96.5 182 ILE A CA 1
ATOM 1475 C C . ILE A 1 182 ? -0.669 13.695 17.797 1 96.5 182 ILE A C 1
ATOM 1477 O O . ILE A 1 182 ? -1.403 14.641 18.094 1 96.5 182 ILE A O 1
ATOM 1481 N N . LEU A 1 183 ? -1.012 12.398 17.969 1 96.94 183 LEU A N 1
ATOM 1482 C CA . LEU A 1 183 ? -2.295 12.055 18.578 1 96.94 183 LEU A CA 1
ATOM 1483 C C . LEU A 1 183 ? -2.359 12.531 20.031 1 96.94 183 LEU A C 1
ATOM 1485 O O . LEU A 1 183 ? -3.438 12.859 20.531 1 96.94 183 LEU A O 1
ATOM 1489 N N . SER A 1 184 ? -1.238 12.656 20.672 1 94.38 184 SER A N 1
ATOM 1490 C CA . SER A 1 184 ? -1.186 13.031 22.078 1 94.38 184 SER A CA 1
ATOM 1491 C C . SER A 1 184 ? -1.087 14.547 22.25 1 94.38 184 SER A C 1
ATOM 1493 O O . SER A 1 184 ? -1.16 15.062 23.359 1 94.38 184 SER A O 1
ATOM 1495 N N . ALA A 1 185 ? -0.807 15.305 21.234 1 91.5 185 ALA A N 1
ATOM 1496 C CA . ALA A 1 185 ? -0.65 16.766 21.312 1 91.5 185 ALA A CA 1
ATOM 1497 C C . ALA A 1 185 ? -1.987 17.438 21.578 1 91.5 185 ALA A C 1
ATOM 1499 O O . ALA A 1 185 ? -3.043 16.922 21.203 1 91.5 185 ALA A O 1
ATOM 1500 N N . MET B 1 1 ? 17.703 -16.938 -1.232 1 97.06 1 MET B N 1
ATOM 1501 C CA . MET B 1 1 ? 17.547 -15.547 -1.638 1 97.06 1 MET B CA 1
ATOM 1502 C C . MET B 1 1 ? 16.359 -15.375 -2.564 1 97.06 1 MET B C 1
ATOM 1504 O O . MET B 1 1 ? 16.094 -16.234 -3.42 1 97.06 1 MET B O 1
ATOM 1508 N N . ILE B 1 2 ? 15.57 -14.383 -2.254 1 98.69 2 ILE B N 1
ATOM 1509 C CA . ILE B 1 2 ? 14.383 -14.055 -3.037 1 98.69 2 ILE B CA 1
ATOM 1510 C C . ILE B 1 2 ? 14.625 -12.773 -3.834 1 98.69 2 ILE B C 1
ATOM 1512 O O . ILE B 1 2 ? 15.102 -11.773 -3.285 1 98.69 2 ILE B O 1
ATOM 1516 N N . TYR B 1 3 ? 14.375 -12.828 -5.133 1 98.88 3 TYR B N 1
ATOM 1517 C CA . TYR B 1 3 ? 14.484 -11.656 -6 1 98.88 3 TYR B CA 1
ATOM 1518 C C . TYR B 1 3 ? 13.102 -11.133 -6.371 1 98.88 3 TYR B C 1
ATOM 1520 O O . TYR B 1 3 ? 12.336 -11.805 -7.059 1 98.88 3 TYR B O 1
ATOM 1528 N N . ILE B 1 4 ? 12.797 -9.898 -5.949 1 98.75 4 ILE B N 1
ATOM 1529 C CA . ILE B 1 4 ? 11.516 -9.273 -6.234 1 98.75 4 ILE B CA 1
ATOM 1530 C C . ILE B 1 4 ? 11.672 -8.25 -7.355 1 98.75 4 ILE B C 1
ATOM 1532 O O . ILE B 1 4 ? 12.531 -7.363 -7.273 1 98.75 4 ILE B O 1
ATOM 1536 N N . ILE B 1 5 ? 10.906 -8.422 -8.359 1 98.75 5 ILE B N 1
ATOM 1537 C CA . ILE B 1 5 ? 10.852 -7.461 -9.453 1 98.75 5 ILE B CA 1
ATOM 1538 C C . ILE B 1 5 ? 9.742 -6.449 -9.195 1 98.75 5 ILE B C 1
ATOM 1540 O O . ILE B 1 5 ? 8.555 -6.797 -9.211 1 98.75 5 ILE B O 1
ATOM 1544 N N . ASP B 1 6 ? 10.125 -5.207 -9.062 1 97 6 ASP B N 1
ATOM 1545 C CA . ASP B 1 6 ? 9.219 -4.121 -8.703 1 97 6 ASP B CA 1
ATOM 1546 C C . ASP B 1 6 ? 8.57 -3.514 -9.945 1 97 6 ASP B C 1
ATOM 1548 O O . ASP B 1 6 ? 9.258 -2.932 -10.789 1 97 6 ASP B O 1
ATOM 1552 N N . HIS B 1 7 ? 7.262 -3.557 -9.961 1 96.69 7 HIS B N 1
ATOM 1553 C CA . HIS B 1 7 ? 6.539 -2.965 -11.078 1 96.69 7 HIS B CA 1
ATOM 1554 C C . HIS B 1 7 ? 6.035 -1.568 -10.734 1 96.69 7 HIS B C 1
ATOM 1556 O O . HIS B 1 7 ? 4.941 -1.177 -11.148 1 96.69 7 HIS B O 1
ATOM 1562 N N . HIS B 1 8 ? 6.723 -0.932 -9.867 1 89 8 HIS B N 1
ATOM 1563 C CA . HIS B 1 8 ? 6.449 0.448 -9.477 1 89 8 HIS B CA 1
ATOM 1564 C C . HIS B 1 8 ? 5.07 0.575 -8.844 1 89 8 HIS B C 1
ATOM 1566 O O . HIS B 1 8 ? 4.246 1.381 -9.281 1 89 8 HIS B O 1
ATOM 1572 N N . ASP B 1 9 ? 4.926 -0.257 -7.832 1 88.5 9 ASP B N 1
ATOM 1573 C CA . ASP B 1 9 ? 3.65 -0.249 -7.125 1 88.5 9 ASP B CA 1
ATOM 1574 C C . ASP B 1 9 ? 3.828 0.21 -5.68 1 88.5 9 ASP B C 1
ATOM 1576 O O . ASP B 1 9 ? 4.875 -0.031 -5.07 1 88.5 9 ASP B O 1
ATOM 1580 N N . SER B 1 10 ? 2.809 0.851 -5.133 1 85.94 10 SER B N 1
ATOM 1581 C CA . SER B 1 10 ? 2.828 1.312 -3.748 1 85.94 10 SER B CA 1
ATOM 1582 C C . SER B 1 10 ? 2.896 0.139 -2.775 1 85.94 10 SER B C 1
ATOM 1584 O O . SER B 1 10 ? 3.344 0.295 -1.638 1 85.94 10 SER B O 1
ATOM 1586 N N . PHE B 1 11 ? 2.559 -1.043 -3.201 1 89.69 11 PHE B N 1
ATOM 1587 C CA . PHE B 1 11 ? 2.498 -2.201 -2.318 1 89.69 11 PHE B CA 1
ATOM 1588 C C . PHE B 1 11 ? 3.799 -2.994 -2.375 1 89.69 11 PHE B C 1
ATOM 1590 O O . PHE B 1 11 ? 4.008 -3.912 -1.58 1 89.69 11 PHE B O 1
ATOM 1597 N N . THR B 1 12 ? 4.664 -2.668 -3.275 1 93.69 12 THR B N 1
ATOM 1598 C CA . THR B 1 12 ? 5.855 -3.482 -3.467 1 93.69 12 THR B CA 1
ATOM 1599 C C . THR B 1 12 ? 6.66 -3.572 -2.172 1 93.69 12 THR B C 1
ATOM 1601 O O . THR B 1 12 ? 7.137 -4.648 -1.806 1 93.69 12 THR B O 1
ATOM 1604 N N . GLN B 1 13 ? 6.746 -2.506 -1.494 1 92 13 GLN B N 1
ATOM 1605 C CA . GLN B 1 13 ? 7.547 -2.529 -0.273 1 92 13 GLN B CA 1
ATOM 1606 C C . GLN B 1 13 ? 6.863 -3.35 0.816 1 92 13 GLN B C 1
ATOM 1608 O O . GLN B 1 13 ? 7.531 -3.928 1.677 1 92 13 GLN B O 1
ATOM 1613 N N . ASN B 1 14 ? 5.516 -3.416 0.791 1 93.56 14 ASN B N 1
ATOM 1614 C CA . ASN B 1 14 ? 4.832 -4.352 1.68 1 93.56 14 ASN B CA 1
ATOM 1615 C C . ASN B 1 14 ? 5.211 -5.797 1.373 1 93.56 14 ASN B C 1
ATOM 1617 O O . ASN B 1 14 ? 5.414 -6.598 2.287 1 93.56 14 ASN B O 1
ATOM 1621 N N . VAL B 1 15 ? 5.32 -6.109 0.109 1 97.31 15 VAL B N 1
ATOM 1622 C CA . VAL B 1 15 ? 5.734 -7.445 -0.314 1 97.31 15 VAL B CA 1
ATOM 1623 C C . VAL B 1 15 ? 7.152 -7.727 0.178 1 97.31 15 VAL B C 1
ATOM 1625 O O . VAL B 1 15 ? 7.414 -8.781 0.761 1 97.31 15 VAL B O 1
ATOM 1628 N N . VAL B 1 16 ? 8.047 -6.762 -0.042 1 96.56 16 VAL B N 1
ATOM 1629 C CA . VAL B 1 16 ? 9.438 -6.898 0.368 1 96.56 16 VAL B CA 1
ATOM 1630 C C . VAL B 1 16 ? 9.516 -7.188 1.865 1 96.56 16 VAL B C 1
ATOM 1632 O O . VAL B 1 16 ? 10.172 -8.141 2.289 1 96.56 16 VAL B O 1
ATOM 1635 N N . HIS B 1 17 ? 8.797 -6.445 2.598 1 93.69 17 HIS B N 1
ATOM 1636 C CA . HIS B 1 17 ? 8.844 -6.59 4.047 1 93.69 17 HIS B CA 1
ATOM 1637 C C . HIS B 1 17 ? 8.281 -7.941 4.48 1 93.69 17 HIS B C 1
ATOM 1639 O O . HIS B 1 17 ? 8.844 -8.602 5.363 1 93.69 17 HIS B O 1
ATOM 1645 N N . GLN B 1 18 ? 7.195 -8.297 3.91 1 96.19 18 GLN B N 1
ATOM 1646 C CA . GLN B 1 18 ? 6.598 -9.586 4.254 1 96.19 18 GLN B CA 1
ATOM 1647 C C . GLN B 1 18 ? 7.562 -10.734 3.963 1 96.19 18 GLN B C 1
ATOM 1649 O O . GLN B 1 18 ? 7.758 -11.609 4.801 1 96.19 18 GLN B O 1
ATOM 1654 N N . PHE B 1 19 ? 8.188 -10.719 2.795 1 98.12 19 PHE B N 1
ATOM 1655 C CA . PHE B 1 19 ? 9.039 -11.812 2.359 1 98.12 19 PHE B CA 1
ATOM 1656 C C . PHE B 1 19 ? 10.359 -11.82 3.127 1 98.12 19 PHE B C 1
ATOM 1658 O O . PHE B 1 19 ? 10.984 -12.867 3.289 1 98.12 19 PHE B O 1
ATOM 1665 N N . GLN B 1 20 ? 10.773 -10.68 3.629 1 97 20 GLN B N 1
ATOM 1666 C CA . GLN B 1 20 ? 12 -10.555 4.402 1 97 20 GLN B CA 1
ATOM 1667 C C . GLN B 1 20 ? 11.914 -11.352 5.703 1 97 20 GLN B C 1
ATOM 1669 O O . GLN B 1 20 ? 12.938 -11.727 6.281 1 97 20 GLN B O 1
ATOM 1674 N N . ASN B 1 21 ? 10.695 -11.562 6.152 1 95.44 21 ASN B N 1
ATOM 1675 C CA . ASN B 1 21 ? 10.5 -12.367 7.352 1 95.44 21 ASN B CA 1
ATOM 1676 C C . ASN B 1 21 ? 10.945 -13.812 7.137 1 95.44 21 ASN B C 1
ATOM 1678 O O . ASN B 1 21 ? 11.125 -14.562 8.094 1 95.44 21 ASN B O 1
ATOM 1682 N N . PHE B 1 22 ? 11.172 -14.203 5.918 1 96.88 22 PHE B N 1
ATOM 1683 C CA . PHE B 1 22 ? 11.383 -15.625 5.641 1 96.88 22 PHE B CA 1
ATOM 1684 C C . PHE B 1 22 ? 12.75 -15.859 5.008 1 96.88 22 PHE B C 1
ATOM 1686 O O . PHE B 1 22 ? 13.32 -16.938 5.133 1 96.88 22 PHE B O 1
ATOM 1693 N N . ASP B 1 23 ? 13.25 -14.891 4.277 1 96.75 23 ASP B N 1
ATOM 1694 C CA . ASP B 1 23 ? 14.523 -15.047 3.58 1 96.75 23 ASP B CA 1
ATOM 1695 C C . ASP B 1 23 ? 15.125 -13.688 3.221 1 96.75 23 ASP B C 1
ATOM 1697 O O . ASP B 1 23 ? 14.469 -12.656 3.379 1 96.75 23 ASP B O 1
ATOM 1701 N N . GLU B 1 24 ? 16.422 -13.719 2.803 1 97.69 24 GLU B N 1
ATOM 1702 C CA . GLU B 1 24 ? 17.031 -12.516 2.252 1 97.69 24 GLU B CA 1
ATOM 1703 C C . GLU B 1 24 ? 16.344 -12.078 0.965 1 97.69 24 GLU B C 1
ATOM 1705 O O . GLU B 1 24 ? 16.031 -12.914 0.111 1 97.69 24 GLU B O 1
ATOM 1710 N N . VAL B 1 25 ? 16.062 -10.766 0.833 1 98.25 25 VAL B N 1
ATOM 1711 C CA . VAL B 1 25 ? 15.312 -10.266 -0.307 1 98.25 25 VAL B CA 1
ATOM 1712 C C . VAL B 1 25 ? 16.125 -9.188 -1.027 1 98.25 25 VAL B C 1
ATOM 1714 O O . VAL B 1 25 ? 16.734 -8.336 -0.387 1 98.25 25 VAL B O 1
ATOM 1717 N N . VAL B 1 26 ? 16.188 -9.273 -2.307 1 98.31 26 VAL B N 1
ATOM 1718 C CA . VAL B 1 26 ? 16.656 -8.211 -3.195 1 98.31 26 VAL B CA 1
ATOM 1719 C C . VAL B 1 26 ? 15.508 -7.727 -4.074 1 98.31 26 VAL B C 1
ATOM 1721 O O . VAL B 1 26 ? 14.766 -8.531 -4.633 1 98.31 26 VAL B O 1
ATOM 1724 N N . CYS B 1 27 ? 15.344 -6.441 -4.141 1 97.25 27 CYS B N 1
ATOM 1725 C CA . CYS B 1 27 ? 14.266 -5.859 -4.93 1 97.25 27 CYS B CA 1
ATOM 1726 C C . CYS B 1 27 ? 14.805 -4.801 -5.887 1 97.25 27 CYS B C 1
ATOM 1728 O O . CYS B 1 27 ? 15.484 -3.867 -5.465 1 97.25 27 CYS B O 1
ATOM 1730 N N . THR B 1 28 ? 14.562 -4.973 -7.172 1 97.19 28 THR B N 1
ATOM 1731 C CA . THR B 1 28 ? 14.945 -3.975 -8.164 1 97.19 28 THR B CA 1
ATOM 1732 C C . THR B 1 28 ? 13.773 -3.643 -9.078 1 97.19 28 THR B C 1
ATOM 1734 O O . THR B 1 28 ? 12.828 -4.43 -9.203 1 97.19 28 THR B O 1
ATOM 1737 N N . ASN B 1 29 ? 13.828 -2.521 -9.742 1 95.5 29 ASN B N 1
ATOM 1738 C CA . ASN B 1 29 ? 12.82 -2.129 -10.719 1 95.5 29 ASN B CA 1
ATOM 1739 C C . ASN B 1 29 ? 12.828 -3.051 -11.938 1 95.5 29 ASN B C 1
ATOM 1741 O O . ASN B 1 29 ? 13.883 -3.539 -12.344 1 95.5 29 ASN B O 1
ATOM 1745 N N . PHE B 1 30 ? 11.648 -3.223 -12.461 1 97.12 30 PHE B N 1
ATOM 1746 C CA . PHE B 1 30 ? 11.492 -4.133 -13.586 1 97.12 30 PHE B CA 1
ATOM 1747 C C . PHE B 1 30 ? 12.406 -3.727 -14.742 1 97.12 30 PHE B C 1
ATOM 1749 O O . PHE B 1 30 ? 12.773 -4.559 -15.57 1 97.12 30 PHE B O 1
ATOM 1756 N N . ASN B 1 31 ? 12.758 -2.443 -14.805 1 95.94 31 ASN B N 1
ATOM 1757 C CA . ASN B 1 31 ? 13.586 -1.974 -15.914 1 95.94 31 ASN B CA 1
ATOM 1758 C C . ASN B 1 31 ? 15.047 -1.8 -15.484 1 95.94 31 ASN B C 1
ATOM 1760 O O . ASN B 1 31 ? 15.859 -1.281 -16.25 1 95.94 31 ASN B O 1
ATOM 1764 N N . GLU B 1 32 ? 15.438 -2.17 -14.281 1 97.06 32 GLU B N 1
ATOM 1765 C CA . GLU B 1 32 ? 16.797 -2.094 -13.758 1 97.06 32 GLU B CA 1
ATOM 1766 C C . GLU B 1 32 ? 17.188 -3.391 -13.055 1 97.06 32 GLU B C 1
ATOM 1768 O O . GLU B 1 32 ? 17.656 -3.369 -11.906 1 97.06 32 GLU B O 1
ATOM 1773 N N . ILE B 1 33 ? 17.125 -4.461 -13.773 1 97.94 33 ILE B N 1
ATOM 1774 C CA . ILE B 1 33 ? 17.344 -5.797 -13.219 1 97.94 33 ILE B CA 1
ATOM 1775 C C . ILE B 1 33 ? 18.828 -6.012 -12.945 1 97.94 33 ILE B C 1
ATOM 1777 O O . ILE B 1 33 ? 19.672 -5.719 -13.797 1 97.94 33 ILE B O 1
ATOM 1781 N N . ASN B 1 34 ? 19.141 -6.492 -11.719 1 98.06 34 ASN B N 1
ATOM 1782 C CA . ASN B 1 34 ? 20.484 -6.977 -11.398 1 98.06 34 ASN B CA 1
ATOM 1783 C C . ASN B 1 34 ? 20.656 -8.438 -11.797 1 98.06 34 ASN B C 1
ATOM 1785 O O . ASN B 1 34 ? 20.312 -9.344 -11.039 1 98.06 34 ASN B O 1
ATOM 1789 N N . GLN B 1 35 ? 21.297 -8.617 -12.906 1 98 35 GLN B N 1
ATOM 1790 C CA . GLN B 1 35 ? 21.375 -9.945 -13.508 1 98 35 GLN B CA 1
ATOM 1791 C C . GLN B 1 35 ? 22.094 -10.922 -12.594 1 98 35 GLN B C 1
ATOM 1793 O O . GLN B 1 35 ? 21.719 -12.094 -12.5 1 98 35 GLN B O 1
ATOM 1798 N N . ASN B 1 36 ? 23.109 -10.516 -11.938 1 98.19 36 ASN B N 1
ATOM 1799 C CA . ASN B 1 36 ? 23.875 -11.383 -11.055 1 98.19 36 ASN B CA 1
ATOM 1800 C C . ASN B 1 36 ? 23.047 -11.859 -9.875 1 98.19 36 ASN B C 1
ATOM 1802 O O . ASN B 1 36 ? 23.031 -13.047 -9.555 1 98.19 36 ASN B O 1
ATOM 1806 N N . LYS B 1 37 ? 22.359 -10.984 -9.273 1 98.44 37 LYS B N 1
ATOM 1807 C CA . LYS B 1 37 ? 21.531 -11.344 -8.133 1 98.44 37 LYS B CA 1
ATOM 1808 C C . LYS B 1 37 ? 20.328 -12.188 -8.57 1 98.44 37 LYS B C 1
ATOM 1810 O O . LYS B 1 37 ? 19.922 -13.102 -7.855 1 98.44 37 LYS B O 1
ATOM 1815 N N . LEU B 1 38 ? 19.812 -11.82 -9.727 1 98.5 38 LEU B N 1
ATOM 1816 C CA . LEU B 1 38 ? 18.703 -12.586 -10.273 1 98.5 38 LEU B CA 1
ATOM 1817 C C . LEU B 1 38 ? 19.109 -14.039 -10.516 1 98.5 38 LEU B C 1
ATOM 1819 O O . LEU B 1 38 ? 18.359 -14.961 -10.18 1 98.5 38 LEU B O 1
ATOM 1823 N N . LYS B 1 39 ? 20.25 -14.234 -11.094 1 98 39 LYS B N 1
ATOM 1824 C CA . LYS B 1 39 ? 20.734 -15.578 -11.383 1 98 39 LYS B CA 1
ATOM 1825 C C . LYS B 1 39 ? 20.984 -16.359 -10.094 1 98 39 LYS B C 1
ATOM 1827 O O . LYS B 1 39 ? 20.781 -17.578 -10.062 1 98 39 LYS B O 1
ATOM 1832 N N . LYS B 1 40 ? 21.359 -15.719 -9.078 1 97.94 40 LYS B N 1
ATOM 1833 C CA . LYS B 1 40 ? 21.703 -16.375 -7.82 1 97.94 40 LYS B CA 1
ATOM 1834 C C . LYS B 1 40 ? 20.453 -16.703 -7.008 1 97.94 40 LYS B C 1
ATOM 1836 O O . LYS B 1 40 ? 20.484 -17.594 -6.16 1 97.94 40 LYS B O 1
ATOM 1841 N N . ALA B 1 41 ? 19.406 -16.016 -7.223 1 98.5 41 ALA B N 1
ATOM 1842 C CA . ALA B 1 41 ? 18.172 -16.172 -6.441 1 98.5 41 ALA B CA 1
ATOM 1843 C C . ALA B 1 41 ? 17.531 -17.531 -6.711 1 98.5 41 ALA B C 1
ATOM 1845 O O . ALA B 1 41 ? 17.562 -18.031 -7.84 1 98.5 41 ALA B O 1
ATOM 1846 N N . ASP B 1 42 ? 16.922 -18.062 -5.699 1 98.06 42 ASP B N 1
ATOM 1847 C CA . ASP B 1 42 ? 16.203 -19.312 -5.816 1 98.06 42 ASP B CA 1
ATOM 1848 C C . ASP B 1 42 ? 14.727 -19.062 -6.168 1 98.06 42 ASP B C 1
ATOM 1850 O O . ASP B 1 42 ? 14.07 -19.938 -6.75 1 98.06 42 ASP B O 1
ATOM 1854 N N . ILE B 1 43 ? 14.258 -17.938 -5.777 1 98.81 43 ILE B N 1
ATOM 1855 C CA . ILE B 1 43 ? 12.852 -17.578 -5.941 1 98.81 43 ILE B CA 1
ATOM 1856 C C . ILE B 1 43 ? 12.742 -16.203 -6.605 1 98.81 43 ILE B C 1
ATOM 1858 O O . ILE B 1 43 ? 13.477 -15.273 -6.254 1 98.81 43 ILE B O 1
ATOM 1862 N N . ILE B 1 44 ? 11.898 -16.094 -7.598 1 98.88 44 ILE B N 1
ATOM 1863 C CA . ILE B 1 44 ? 11.578 -14.82 -8.234 1 98.88 44 ILE B CA 1
ATOM 1864 C C . ILE B 1 44 ? 10.133 -14.43 -7.918 1 98.88 44 ILE B C 1
ATOM 1866 O O . ILE B 1 44 ? 9.219 -15.25 -8.031 1 98.88 44 ILE B O 1
ATOM 1870 N N . VAL B 1 45 ? 9.914 -13.203 -7.496 1 98.94 45 VAL B N 1
ATOM 1871 C CA . VAL B 1 45 ? 8.578 -12.695 -7.203 1 98.94 45 VAL B CA 1
ATOM 1872 C C . VAL B 1 45 ? 8.258 -11.523 -8.125 1 98.94 45 VAL B C 1
ATOM 1874 O O . VAL B 1 45 ? 9.039 -10.562 -8.211 1 98.94 45 VAL B O 1
ATOM 1877 N N . PHE B 1 46 ? 7.203 -11.602 -8.844 1 98.94 46 PHE B N 1
ATOM 1878 C CA . PHE B 1 46 ? 6.664 -10.469 -9.586 1 98.94 46 PHE B CA 1
ATOM 1879 C C . PHE B 1 46 ? 5.68 -9.68 -8.734 1 98.94 46 PHE B C 1
ATOM 1881 O O . PHE B 1 46 ? 4.656 -10.211 -8.305 1 98.94 46 PHE B O 1
ATOM 1888 N N . SER B 1 47 ? 5.945 -8.406 -8.477 1 98.5 47 SER B N 1
ATOM 1889 C CA . SER B 1 47 ? 5.188 -7.57 -7.551 1 98.5 47 SER B CA 1
ATOM 1890 C C . SER B 1 47 ? 3.863 -7.129 -8.172 1 98.5 47 SER B C 1
ATOM 1892 O O . SER B 1 47 ? 3.637 -7.316 -9.367 1 98.5 47 SER B O 1
ATOM 1894 N N . PRO B 1 48 ? 3.01 -6.543 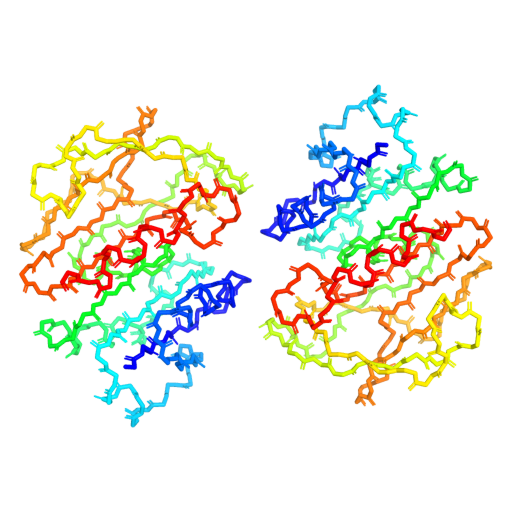-7.316 1 97.44 48 PRO B N 1
ATOM 1895 C CA . PRO B 1 48 ? 1.901 -5.777 -7.887 1 97.44 48 PRO B CA 1
ATOM 1896 C C . PRO B 1 48 ? 2.373 -4.609 -8.75 1 97.44 48 PRO B C 1
ATOM 1898 O O . PRO B 1 48 ? 3.568 -4.309 -8.789 1 97.44 48 PRO B O 1
ATOM 1901 N N . GLY B 1 49 ? 1.414 -4.047 -9.484 1 94.94 49 GLY B N 1
ATOM 1902 C CA . GLY B 1 49 ? 1.772 -2.924 -10.336 1 94.94 49 GLY B CA 1
ATOM 1903 C C . GLY B 1 49 ? 0.592 -2.354 -11.102 1 94.94 49 GLY B C 1
ATOM 1904 O O . GLY B 1 49 ? -0.471 -2.975 -11.164 1 94.94 49 GLY B O 1
ATOM 1905 N N . PRO B 1 50 ? 0.782 -1.165 -11.602 1 92.38 50 PRO B N 1
ATOM 1906 C CA . PRO B 1 50 ? -0.255 -0.558 -12.438 1 92.38 50 PRO B CA 1
ATOM 1907 C C . PRO B 1 50 ? -0.288 -1.138 -13.852 1 92.38 50 PRO B C 1
ATOM 1909 O O . PRO B 1 50 ? 0.613 -1.887 -14.234 1 92.38 50 PRO B O 1
ATOM 1912 N N . GLY B 1 51 ? -1.354 -0.833 -14.539 1 94.44 51 GLY B N 1
ATOM 1913 C CA . GLY B 1 51 ? -1.429 -1.202 -15.938 1 94.44 51 GLY B CA 1
ATOM 1914 C C . GLY B 1 51 ? -1.745 -2.67 -16.156 1 94.44 51 GLY B C 1
ATOM 1915 O O . GLY B 1 51 ? -2.535 -3.256 -15.414 1 94.44 51 GLY B O 1
ATOM 1916 N N . ALA B 1 52 ? -1.22 -3.18 -17.312 1 97.12 52 ALA B N 1
ATOM 1917 C CA . ALA B 1 52 ? -1.476 -4.555 -17.734 1 97.12 52 ALA B CA 1
ATOM 1918 C C . ALA B 1 52 ? -0.171 -5.297 -18.016 1 97.12 52 ALA B C 1
ATOM 1920 O O . ALA B 1 52 ? 0.875 -4.676 -18.203 1 97.12 52 ALA B O 1
ATOM 1921 N N . PRO B 1 53 ? -0.245 -6.621 -18 1 98.06 53 PRO B N 1
ATOM 1922 C CA . PRO B 1 53 ? 0.971 -7.414 -18.203 1 98.06 53 PRO B CA 1
ATOM 1923 C C . PRO B 1 53 ? 1.745 -7.02 -19.453 1 98.06 53 PRO B C 1
ATOM 1925 O O . PRO B 1 53 ? 2.979 -7.023 -19.453 1 98.06 53 PRO B O 1
ATOM 1928 N N . LYS B 1 54 ? 1.04 -6.621 -20.531 1 97.19 54 LYS B N 1
ATOM 1929 C CA . LYS B 1 54 ? 1.686 -6.273 -21.797 1 97.19 54 LYS B CA 1
ATOM 1930 C C . LYS B 1 54 ? 2.609 -5.07 -21.625 1 97.19 54 LYS B C 1
ATOM 1932 O O . LYS B 1 54 ? 3.504 -4.852 -22.438 1 97.19 54 LYS B O 1
ATOM 1937 N N . ASP B 1 55 ? 2.424 -4.32 -20.625 1 97.75 55 ASP B N 1
ATOM 1938 C CA . ASP B 1 55 ? 3.211 -3.117 -20.375 1 97.75 55 ASP B CA 1
ATOM 1939 C C . ASP B 1 55 ? 4.578 -3.465 -19.797 1 97.75 55 ASP B C 1
ATOM 1941 O O . ASP B 1 55 ? 5.445 -2.596 -19.672 1 97.75 55 ASP B O 1
ATOM 1945 N N . TYR B 1 56 ? 4.836 -4.738 -19.484 1 98.12 56 TYR B N 1
ATOM 1946 C CA . TYR B 1 56 ? 6.059 -5.168 -18.812 1 98.12 56 TYR B CA 1
ATOM 1947 C C . TYR B 1 56 ? 6.723 -6.312 -19.578 1 98.12 56 TYR B C 1
ATOM 1949 O O . TYR B 1 56 ? 6.867 -7.418 -19.047 1 98.12 56 TYR B O 1
ATOM 1957 N N . PRO B 1 57 ? 7.238 -6.047 -20.766 1 98.25 57 PRO B N 1
ATOM 1958 C CA . PRO B 1 57 ? 7.82 -7.105 -21.578 1 98.25 57 PRO B CA 1
ATOM 1959 C C . PRO B 1 57 ? 9.055 -7.738 -20.953 1 98.25 57 PRO B C 1
ATOM 1961 O O . PRO B 1 57 ? 9.312 -8.93 -21.141 1 98.25 57 PRO B O 1
ATOM 1964 N N . ILE B 1 58 ? 9.867 -7.031 -20.172 1 98.5 58 ILE B N 1
ATOM 1965 C CA . ILE B 1 58 ? 11.055 -7.559 -19.516 1 98.5 58 ILE B CA 1
ATOM 1966 C C . ILE B 1 58 ? 10.656 -8.633 -18.5 1 98.5 58 ILE B C 1
ATOM 1968 O O . ILE B 1 58 ? 11.305 -9.672 -18.391 1 98.5 58 ILE B O 1
ATOM 1972 N N . SER B 1 59 ? 9.602 -8.391 -17.781 1 98.75 59 SER B N 1
ATOM 1973 C CA . SER B 1 59 ? 9.094 -9.375 -16.828 1 98.75 59 SER B CA 1
ATOM 1974 C C . SER B 1 59 ? 8.68 -10.656 -17.531 1 98.75 59 SER B C 1
ATOM 1976 O O . SER B 1 59 ? 8.898 -11.758 -17 1 98.75 59 SER B O 1
ATOM 1978 N N . SER B 1 60 ? 8.062 -10.492 -18.703 1 98.75 60 SER B N 1
ATOM 1979 C CA . SER B 1 60 ? 7.691 -11.664 -19.5 1 98.75 60 SER B CA 1
ATOM 1980 C C . SER B 1 60 ? 8.922 -12.469 -19.891 1 98.75 60 SER B C 1
ATOM 1982 O O . SER B 1 60 ? 8.914 -13.703 -19.828 1 98.75 60 SER B O 1
ATOM 1984 N N . GLU B 1 61 ? 9.914 -11.773 -20.297 1 98.69 61 GLU B N 1
ATOM 1985 C CA . GLU B 1 61 ? 11.156 -12.445 -20.688 1 98.69 61 GLU B CA 1
ATOM 1986 C C . GLU B 1 61 ? 11.766 -13.195 -19.516 1 98.69 61 GLU B C 1
ATOM 1988 O O . GLU B 1 61 ? 12.25 -14.32 -19.672 1 98.69 61 GLU B O 1
ATOM 1993 N N . ILE B 1 62 ? 11.742 -12.609 -18.359 1 98.81 62 ILE B N 1
ATOM 1994 C CA . ILE B 1 62 ? 12.312 -13.219 -17.172 1 98.81 62 ILE B CA 1
ATOM 1995 C C . ILE B 1 62 ? 11.508 -14.461 -16.781 1 98.81 62 ILE B C 1
ATOM 1997 O O . ILE B 1 62 ? 12.078 -15.508 -16.469 1 98.81 62 ILE B O 1
ATOM 2001 N N . TYR B 1 63 ? 10.211 -14.328 -16.875 1 98.88 63 TYR B N 1
ATOM 2002 C CA . TYR B 1 63 ? 9.359 -15.477 -16.594 1 98.88 63 TYR B CA 1
ATOM 2003 C C . TYR B 1 63 ? 9.719 -16.656 -17.5 1 98.88 63 TYR B C 1
ATOM 2005 O O . TYR B 1 63 ? 9.938 -17.766 -17.031 1 98.88 63 TYR B O 1
ATOM 2013 N N . LYS B 1 64 ? 9.773 -16.375 -18.797 1 98.62 64 LYS B N 1
ATOM 2014 C CA . LYS B 1 64 ? 10.039 -17.422 -19.781 1 98.62 64 LYS B CA 1
ATOM 2015 C C . LYS B 1 64 ? 11.422 -18.031 -19.562 1 98.62 64 LYS B C 1
ATOM 2017 O O . LYS B 1 64 ? 11.602 -19.234 -19.703 1 98.62 64 LYS B O 1
ATOM 2022 N N . LYS B 1 65 ? 12.336 -17.25 -19.172 1 98.56 65 LYS B N 1
ATOM 2023 C CA . LYS B 1 65 ? 13.719 -17.688 -19 1 98.56 65 LYS B CA 1
ATOM 2024 C C . LYS B 1 65 ? 13.852 -18.609 -17.797 1 98.56 65 LYS B C 1
ATOM 2026 O O . LYS B 1 65 ? 14.648 -19.547 -17.812 1 98.56 65 LYS B O 1
ATOM 2031 N N . PHE B 1 66 ? 13.07 -18.391 -16.781 1 98.75 66 PHE B N 1
ATOM 2032 C CA . PHE B 1 66 ? 13.383 -19.078 -15.531 1 98.75 66 PHE B CA 1
ATOM 2033 C C . PHE B 1 66 ? 12.289 -20.078 -15.18 1 98.75 66 PHE B C 1
ATOM 2035 O O . PHE B 1 66 ? 12.414 -20.812 -14.203 1 98.75 66 PHE B O 1
ATOM 2042 N N . LYS B 1 67 ? 11.234 -20.062 -15.977 1 98.56 67 LYS B N 1
ATOM 2043 C CA . LYS B 1 67 ? 10.211 -21.094 -15.789 1 98.56 67 LYS B CA 1
ATOM 2044 C C . LYS B 1 67 ? 10.82 -22.484 -15.758 1 98.56 67 LYS B C 1
ATOM 2046 O O . LYS B 1 67 ? 11.609 -22.844 -16.641 1 98.56 67 LYS B O 1
ATOM 2051 N N . GLY B 1 68 ? 10.445 -23.188 -14.742 1 97.94 68 GLY B N 1
ATOM 2052 C CA . GLY B 1 68 ? 10.93 -24.562 -14.617 1 97.94 68 GLY B CA 1
ATOM 2053 C C . GLY B 1 68 ? 12.312 -24.641 -14.008 1 97.94 68 GLY B C 1
ATOM 2054 O O . GLY B 1 68 ? 12.789 -25.734 -13.695 1 97.94 68 GLY B O 1
ATOM 2055 N N . LYS B 1 69 ? 12.945 -23.547 -13.781 1 98.31 69 LYS B N 1
ATOM 2056 C CA . LYS B 1 69 ? 14.297 -23.516 -13.234 1 98.31 69 LYS B CA 1
ATOM 2057 C C . LYS B 1 69 ? 14.297 -22.938 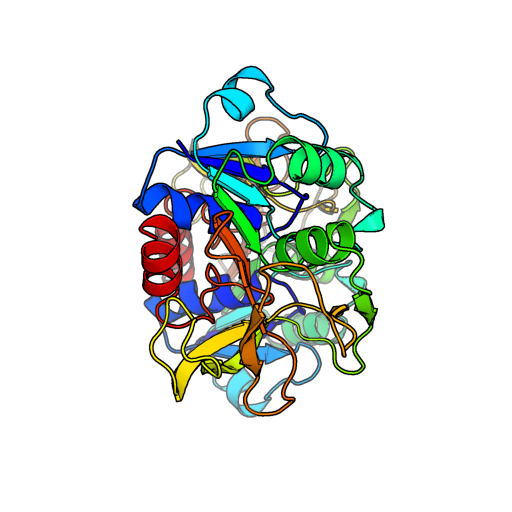-11.812 1 98.31 69 LYS B C 1
ATOM 2059 O O . LYS B 1 69 ? 15.094 -23.359 -10.977 1 98.31 69 LYS B O 1
ATOM 2064 N N . LYS B 1 70 ? 13.445 -22.062 -11.609 1 98.75 70 LYS B N 1
ATOM 2065 C CA . LYS B 1 70 ? 13.32 -21.391 -10.312 1 98.75 70 LYS B CA 1
ATOM 2066 C C . LYS B 1 70 ? 11.859 -21.328 -9.867 1 98.75 70 LYS B C 1
ATOM 2068 O O . LYS B 1 70 ? 10.953 -21.359 -10.703 1 98.75 70 LYS B O 1
ATOM 2073 N N . LYS B 1 71 ? 11.633 -21.266 -8.57 1 98.81 71 LYS B N 1
ATOM 2074 C CA . LYS B 1 71 ? 10.289 -20.969 -8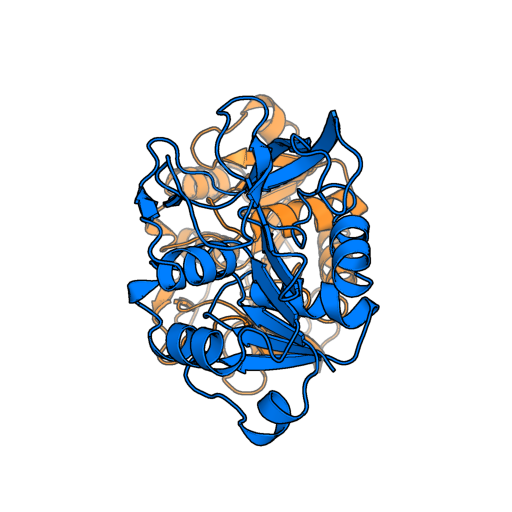.078 1 98.81 71 LYS B CA 1
ATOM 2075 C C . LYS B 1 71 ? 9.859 -19.547 -8.445 1 98.81 71 LYS B C 1
ATOM 2077 O O . LYS B 1 71 ? 10.641 -18.609 -8.297 1 98.81 71 LYS B O 1
ATOM 2082 N N . ILE B 1 72 ? 8.648 -19.406 -8.961 1 98.94 72 ILE B N 1
ATOM 2083 C CA . ILE B 1 72 ? 8.141 -18.109 -9.375 1 98.94 72 ILE B CA 1
ATOM 2084 C C . ILE B 1 72 ? 6.816 -17.828 -8.68 1 98.94 72 ILE B C 1
ATOM 2086 O O . ILE B 1 72 ? 5.934 -18.688 -8.633 1 98.94 72 ILE B O 1
ATOM 2090 N N . ILE B 1 73 ? 6.707 -16.656 -8.07 1 98.88 73 ILE B N 1
ATOM 2091 C CA . ILE B 1 73 ? 5.496 -16.203 -7.398 1 98.88 73 ILE B CA 1
ATOM 2092 C C . ILE B 1 73 ? 5.023 -14.891 -8.008 1 98.88 73 ILE B C 1
ATOM 2094 O O . ILE B 1 73 ? 5.828 -13.984 -8.234 1 98.88 73 ILE B O 1
ATOM 2098 N N . GLY B 1 74 ? 3.797 -14.766 -8.336 1 98.88 74 GLY B N 1
ATOM 2099 C CA . GLY B 1 74 ? 3.209 -13.531 -8.844 1 98.88 74 GLY B CA 1
ATOM 2100 C C . GLY B 1 74 ? 2.102 -12.992 -7.961 1 98.88 74 GLY B C 1
ATOM 2101 O O . GLY B 1 74 ? 1.248 -13.75 -7.492 1 98.88 74 GLY B O 1
ATOM 2102 N N . ILE B 1 75 ? 2.061 -11.68 -7.734 1 98.81 75 ILE B N 1
ATOM 2103 C CA . ILE B 1 75 ? 1.059 -11.055 -6.879 1 98.81 75 ILE B CA 1
ATOM 2104 C C . ILE B 1 75 ? 0.347 -9.938 -7.648 1 98.81 75 ILE B C 1
ATOM 2106 O O . ILE B 1 75 ? 0.989 -9.016 -8.148 1 98.81 75 ILE B O 1
ATOM 2110 N N . CYS B 1 76 ? -0.971 -9.992 -7.75 1 97.75 76 CYS B N 1
ATOM 2111 C CA . CYS B 1 76 ? -1.832 -9.047 -8.453 1 97.75 76 CYS B CA 1
ATOM 2112 C C . CYS B 1 76 ? -1.41 -8.906 -9.914 1 97.75 76 CYS B C 1
ATOM 2114 O O . CYS B 1 76 ? -1.596 -9.82 -10.711 1 97.75 76 CYS B O 1
ATOM 2116 N N . LEU B 1 77 ? -0.702 -7.812 -10.25 1 98.38 77 LEU B N 1
ATOM 2117 C CA . LEU B 1 77 ? -0.177 -7.73 -11.609 1 98.38 77 LEU B CA 1
ATOM 2118 C C . LEU B 1 77 ? 0.781 -8.883 -11.891 1 98.38 77 LEU B C 1
ATOM 2120 O O . LEU B 1 77 ? 0.818 -9.406 -13.008 1 98.38 77 LEU B O 1
ATOM 2124 N N . GLY B 1 78 ? 1.592 -9.266 -10.93 1 98.81 78 GLY B N 1
ATOM 2125 C CA . GLY B 1 78 ? 2.488 -10.398 -11.086 1 98.81 78 GLY B CA 1
ATOM 2126 C C . GLY B 1 78 ? 1.767 -11.695 -11.422 1 98.81 78 GLY B C 1
ATOM 2127 O O . GLY B 1 78 ? 2.252 -12.492 -12.227 1 98.81 78 GLY B O 1
ATOM 2128 N N . PHE B 1 79 ? 0.631 -11.906 -10.773 1 98.81 79 PHE B N 1
ATOM 2129 C CA . PHE B 1 79 ? -0.258 -13.016 -11.094 1 98.81 79 PHE B CA 1
ATOM 2130 C C . PHE B 1 79 ? -0.726 -12.938 -12.547 1 98.81 79 PHE B C 1
ATOM 2132 O O . PHE B 1 79 ? -0.659 -13.922 -13.281 1 98.81 79 PHE B O 1
ATOM 2139 N N . GLN B 1 80 ? -1.146 -11.773 -12.953 1 98.88 80 GLN B N 1
ATOM 2140 C CA . GLN B 1 80 ? -1.617 -11.547 -14.32 1 98.88 80 GLN B CA 1
ATOM 2141 C C . GLN B 1 80 ? -0.485 -11.711 -15.328 1 98.88 80 GLN B C 1
ATOM 2143 O O . GLN B 1 80 ? -0.706 -12.188 -16.438 1 98.88 80 GLN B O 1
ATOM 2148 N N . GLN B 1 81 ? 0.73 -11.344 -14.906 1 98.88 81 GLN B N 1
ATOM 2149 C CA . GLN B 1 81 ? 1.899 -11.484 -15.766 1 98.88 81 GLN B CA 1
ATOM 2150 C C . GLN B 1 81 ? 2.17 -12.953 -16.094 1 98.88 81 GLN B C 1
ATOM 2152 O O . GLN B 1 81 ? 2.447 -13.297 -17.234 1 98.88 81 GLN B O 1
ATOM 2157 N N . ILE B 1 82 ? 2.115 -13.797 -15.062 1 98.88 82 ILE B N 1
ATOM 2158 C CA . ILE B 1 82 ? 2.293 -15.227 -15.25 1 98.88 82 ILE B CA 1
ATOM 2159 C C . ILE B 1 82 ? 1.242 -15.758 -16.234 1 98.88 82 ILE B C 1
ATOM 2161 O O . ILE B 1 82 ? 1.574 -16.453 -17.188 1 98.88 82 ILE B O 1
ATOM 2165 N N . LEU B 1 83 ? -0.018 -15.367 -16.016 1 98.88 83 LEU B N 1
ATOM 2166 C CA . LEU B 1 83 ? -1.116 -15.812 -16.875 1 98.88 83 LEU B CA 1
ATOM 2167 C C . LEU B 1 83 ? -0.917 -15.344 -18.312 1 98.88 83 LE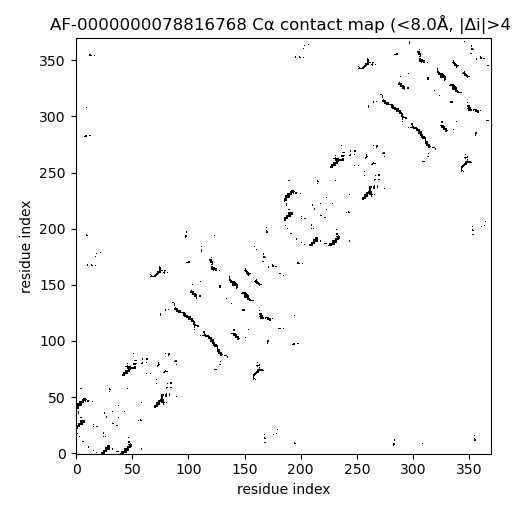U B C 1
ATOM 2169 O O . LEU B 1 83 ? -1.137 -16.109 -19.25 1 98.88 83 LEU B O 1
ATOM 2173 N N . HIS B 1 84 ? -0.549 -14.148 -18.453 1 98.69 84 HIS B N 1
ATOM 2174 C CA . HIS B 1 84 ? -0.286 -13.594 -19.781 1 98.69 84 HIS B CA 1
ATOM 2175 C C . HIS B 1 84 ? 0.771 -14.406 -20.516 1 98.69 84 HIS B C 1
ATOM 2177 O O . HIS B 1 84 ? 0.6 -14.734 -21.703 1 98.69 84 HIS B O 1
ATOM 2183 N N . CYS B 1 85 ? 1.859 -14.742 -19.875 1 98.75 85 CYS B N 1
ATOM 2184 C CA . CYS B 1 85 ? 2.949 -15.508 -20.469 1 98.75 85 CYS B CA 1
ATOM 2185 C C . CYS B 1 85 ? 2.488 -16.922 -20.844 1 98.75 85 CYS B C 1
ATOM 2187 O O . CYS B 1 85 ? 3.057 -17.547 -21.734 1 98.75 85 CYS B O 1
ATOM 2189 N N . GLU B 1 86 ? 1.479 -17.391 -20.141 1 98.75 86 GLU B N 1
ATOM 2190 C CA . GLU B 1 86 ? 0.919 -18.703 -20.406 1 98.75 86 GLU B CA 1
ATOM 2191 C C . GLU B 1 86 ? -0.275 -18.609 -21.359 1 98.75 86 GLU B C 1
ATOM 2193 O O . GLU B 1 86 ? -1.111 -19.516 -21.406 1 98.75 86 GLU B O 1
ATOM 2198 N N . ASN B 1 87 ? -0.44 -17.484 -22.016 1 97.94 87 ASN B N 1
ATOM 2199 C CA . ASN B 1 87 ? -1.424 -17.234 -23.062 1 97.94 87 ASN B CA 1
ATOM 2200 C C . ASN B 1 87 ? -2.828 -17.078 -22.484 1 97.94 87 ASN B C 1
ATOM 2202 O O . ASN B 1 87 ? -3.818 -17.359 -23.172 1 97.94 87 ASN B O 1
ATOM 2206 N N . GLY B 1 88 ? -2.891 -16.766 -21.234 1 98.31 88 GLY B N 1
ATOM 2207 C CA . GLY B 1 88 ? -4.164 -16.359 -20.672 1 98.31 88 GLY B CA 1
ATOM 2208 C C . GLY B 1 88 ? -4.566 -14.953 -21.078 1 98.31 88 GLY B C 1
ATOM 2209 O O . GLY B 1 88 ? -3.711 -14.086 -21.281 1 98.31 88 GLY B O 1
ATOM 2210 N N . LYS B 1 89 ? -5.852 -14.789 -21.156 1 97.88 89 LYS B N 1
ATOM 2211 C CA . LYS B 1 89 ? -6.363 -13.461 -21.484 1 97.88 89 LYS B CA 1
ATOM 2212 C C . LYS B 1 89 ? -6.762 -12.688 -20.234 1 97.88 89 LYS B C 1
ATOM 2214 O O . LYS B 1 89 ? -7.492 -13.211 -19.391 1 97.88 89 LYS B O 1
ATOM 2219 N N . ILE B 1 90 ? -6.23 -11.492 -20.094 1 98.19 90 ILE B N 1
ATOM 2220 C CA . ILE B 1 90 ? -6.547 -10.602 -18.984 1 98.19 90 ILE B CA 1
ATOM 2221 C C . ILE B 1 90 ? -7.523 -9.516 -19.453 1 98.19 90 ILE B C 1
ATOM 2223 O O . ILE B 1 90 ? -7.262 -8.82 -20.438 1 98.19 90 ILE B O 1
ATOM 2227 N N . VAL B 1 91 ? -8.602 -9.352 -18.688 1 97.19 91 VAL B N 1
ATOM 2228 C CA . VAL B 1 91 ? -9.648 -8.445 -19.125 1 97.19 91 VAL B CA 1
ATOM 2229 C C . VAL B 1 91 ? -10.094 -7.555 -17.969 1 97.19 91 VAL B C 1
ATOM 2231 O O . VAL B 1 91 ? -9.828 -7.855 -16.812 1 97.19 91 VAL B O 1
ATOM 2234 N N . GLU B 1 92 ? -10.734 -6.457 -18.328 1 94.62 92 GLU B N 1
ATOM 2235 C CA . GLU B 1 92 ? -11.281 -5.562 -17.312 1 94.62 92 GLU B CA 1
ATOM 2236 C C . GLU B 1 92 ? -12.492 -6.176 -16.625 1 94.62 92 GLU B C 1
ATOM 2238 O O . GLU B 1 92 ? -13.25 -6.926 -17.25 1 94.62 92 GLU B O 1
ATOM 2243 N N . GLN B 1 93 ? -12.469 -5.906 -15.352 1 89.56 93 GLN B N 1
ATOM 2244 C CA . GLN B 1 93 ? -13.664 -6.32 -14.625 1 89.56 93 GLN B CA 1
ATOM 2245 C C . GLN B 1 93 ? -14.656 -5.168 -14.5 1 89.56 93 GLN B C 1
ATOM 2247 O O . GLN B 1 93 ? -14.273 -4 -14.555 1 89.56 93 GLN B O 1
ATOM 2252 N N . LYS B 1 94 ? -15.938 -5.531 -14.352 1 80.25 94 LYS B N 1
ATOM 2253 C CA . LYS B 1 94 ? -17 -4.539 -14.18 1 80.25 94 LYS B CA 1
ATOM 2254 C C . LYS B 1 94 ? -16.828 -3.785 -12.859 1 80.25 94 LYS B C 1
ATOM 2256 O O . LYS B 1 94 ? -16.875 -2.553 -12.836 1 80.25 94 LYS B O 1
ATOM 2261 N N . LYS B 1 95 ? -16.594 -4.59 -11.914 1 78.88 95 LYS B N 1
ATOM 2262 C CA . LYS B 1 95 ? -16.406 -3.994 -10.594 1 78.88 95 LYS B CA 1
ATOM 2263 C C . LYS B 1 95 ? -14.93 -3.791 -10.297 1 78.88 95 LYS B C 1
ATOM 2265 O O . LYS B 1 95 ? -14.125 -4.723 -10.422 1 78.88 95 LYS B O 1
ATOM 2270 N N . ILE B 1 96 ? -14.555 -2.588 -9.922 1 75.56 96 ILE B N 1
ATOM 2271 C CA . ILE B 1 96 ? -13.18 -2.27 -9.562 1 75.56 96 ILE B CA 1
ATOM 2272 C C . ILE B 1 96 ? -13 -2.385 -8.047 1 75.56 96 ILE B C 1
ATOM 2274 O O . ILE B 1 96 ? -13.828 -1.884 -7.281 1 75.56 96 ILE B O 1
ATOM 2278 N N . TYR B 1 97 ? -12.062 -3.045 -7.754 1 76.81 97 TYR B N 1
ATOM 2279 C CA . TYR B 1 97 ? -11.773 -3.217 -6.336 1 76.81 97 TYR B CA 1
ATOM 2280 C C . TYR B 1 97 ? -10.602 -2.348 -5.91 1 76.81 97 TYR B C 1
ATOM 2282 O O . TYR B 1 97 ? -9.578 -2.295 -6.598 1 76.81 97 TYR B O 1
ATOM 2290 N N . HIS B 1 98 ? -10.812 -1.569 -4.879 1 80.56 98 HIS B N 1
ATOM 2291 C CA . HIS B 1 98 ? -9.758 -0.76 -4.27 1 80.56 98 HIS B CA 1
ATOM 2292 C C . HIS B 1 98 ? -9.836 -0.82 -2.748 1 80.56 98 HIS B C 1
ATOM 2294 O O . HIS B 1 98 ? -10.477 0.023 -2.119 1 80.56 98 HIS B O 1
ATOM 2300 N N . GLY B 1 99 ? -9.039 -1.841 -2.291 1 83.88 99 GLY B N 1
ATOM 2301 C CA . GLY B 1 99 ? -9.078 -1.997 -0.845 1 83.88 99 GLY B CA 1
ATOM 2302 C C . GLY B 1 99 ? -10.336 -2.688 -0.357 1 83.88 99 GLY B C 1
ATOM 2303 O O . GLY B 1 99 ? -11.016 -2.188 0.543 1 83.88 99 GLY B O 1
ATOM 2304 N N . PHE B 1 100 ? -10.617 -3.805 -0.925 1 86.94 100 PHE B N 1
ATOM 2305 C CA . PHE B 1 100 ? -11.805 -4.582 -0.594 1 86.94 100 PHE B CA 1
ATOM 2306 C C . PHE B 1 100 ? -11.43 -5.93 0.005 1 86.94 100 PHE B C 1
ATOM 2308 O O . PHE B 1 100 ? -10.484 -6.578 -0.46 1 86.94 100 PHE B O 1
ATOM 2315 N N . GLN B 1 101 ? -12.164 -6.215 1.031 1 92.69 101 GLN B N 1
ATOM 2316 C CA . GLN B 1 101 ? -11.969 -7.535 1.616 1 92.69 101 GLN B CA 1
ATOM 2317 C C . GLN B 1 101 ? -12.945 -8.547 1.021 1 92.69 101 GLN B C 1
ATOM 2319 O O . GLN B 1 101 ? -14.133 -8.266 0.882 1 92.69 101 GLN B O 1
ATOM 2324 N N . SER B 1 102 ? -12.461 -9.719 0.629 1 96.31 102 SER B N 1
ATOM 2325 C CA . SER B 1 102 ? -13.281 -10.781 0.06 1 96.31 102 SER B CA 1
ATOM 2326 C C . SER B 1 102 ? -12.93 -12.141 0.654 1 96.31 102 SER B C 1
ATOM 2328 O O . SER B 1 102 ? -11.797 -12.352 1.093 1 96.31 102 SER B O 1
ATOM 2330 N N . LYS B 1 103 ? -13.938 -12.977 0.625 1 97.81 103 LYS B N 1
ATOM 2331 C CA . LYS B 1 103 ? -13.695 -14.367 0.996 1 97.81 103 LYS B CA 1
ATOM 2332 C C . LYS B 1 103 ? -13.336 -15.203 -0.225 1 97.81 103 LYS B C 1
ATOM 2334 O O . LYS B 1 103 ? -13.977 -15.102 -1.272 1 97.81 103 LYS B O 1
ATOM 2339 N N . ILE B 1 104 ? -12.273 -15.992 -0.032 1 98.25 104 ILE B N 1
ATOM 2340 C CA . ILE B 1 104 ? -11.914 -16.922 -1.094 1 98.25 104 ILE B CA 1
ATOM 2341 C C . ILE B 1 104 ? -11.93 -18.344 -0.552 1 98.25 104 ILE B C 1
ATOM 2343 O O . ILE B 1 104 ? -11.781 -18.562 0.654 1 98.25 104 ILE B O 1
ATOM 2347 N N . LYS B 1 105 ? -12.109 -19.281 -1.496 1 98.5 105 LYS B N 1
ATOM 2348 C CA . LYS B 1 105 ? -12.203 -20.688 -1.136 1 98.5 105 LYS B CA 1
ATOM 2349 C C . LYS B 1 105 ? -11.227 -21.531 -1.959 1 98.5 105 LYS B C 1
ATOM 2351 O O . LYS B 1 105 ? -11.07 -21.312 -3.162 1 98.5 105 LYS B O 1
ATOM 2356 N N . VAL B 1 106 ? -10.609 -22.5 -1.249 1 98.5 106 VAL B N 1
ATOM 2357 C CA . VAL B 1 106 ? -9.789 -23.484 -1.952 1 98.5 106 VAL B CA 1
ATOM 2358 C C . VAL B 1 106 ? -10.688 -24.516 -2.625 1 98.5 106 VAL B C 1
ATOM 2360 O O . VAL B 1 106 ? -11.43 -25.234 -1.951 1 98.5 106 VAL B O 1
ATOM 2363 N N . THR B 1 107 ? -10.531 -24.656 -3.941 1 98.25 107 THR B N 1
ATOM 2364 C CA . THR B 1 107 ? -11.492 -25.484 -4.668 1 98.25 107 THR B CA 1
ATOM 2365 C C . THR B 1 107 ? -10.82 -26.75 -5.211 1 98.25 107 THR B C 1
ATOM 2367 O O . THR B 1 107 ? -11.5 -27.688 -5.617 1 98.25 107 THR B O 1
ATOM 2370 N N . SER B 1 108 ? -9.57 -26.75 -5.246 1 97.88 108 SER B N 1
ATOM 2371 C CA . SER B 1 108 ? -8.852 -27.859 -5.848 1 97.88 108 SER B CA 1
ATOM 2372 C C . SER B 1 108 ? -8.203 -28.734 -4.785 1 97.88 108 SER B C 1
ATOM 2374 O O . SER B 1 108 ? -7.617 -28.234 -3.826 1 97.88 108 SER B O 1
ATOM 2376 N N . LYS B 1 109 ? -8.219 -30.047 -4.941 1 96.94 109 LYS B N 1
ATOM 2377 C CA . LYS B 1 109 ? -7.547 -30.984 -4.043 1 96.94 109 LYS B CA 1
ATOM 2378 C C . LYS B 1 109 ? -6.035 -30.953 -4.262 1 96.94 109 LYS B C 1
ATOM 2380 O O . LYS B 1 109 ? -5.277 -31.469 -3.432 1 96.94 109 LYS B O 1
ATOM 2385 N N . ASN B 1 110 ? -5.645 -30.438 -5.371 1 96.94 110 ASN B N 1
ATOM 2386 C CA . ASN B 1 110 ? -4.227 -30.422 -5.711 1 96.94 110 ASN B CA 1
ATOM 2387 C C . ASN B 1 110 ? -3.537 -29.156 -5.184 1 96.94 110 ASN B C 1
ATOM 2389 O O . ASN B 1 110 ? -2.33 -28.984 -5.363 1 96.94 110 ASN B O 1
ATOM 2393 N N . SER B 1 111 ? -4.32 -28.297 -4.566 1 97.75 111 SER B N 1
ATOM 2394 C CA . SER B 1 111 ? -3.754 -27.062 -4.012 1 97.75 111 SER B CA 1
ATOM 2395 C C . SER B 1 111 ? -2.791 -27.375 -2.869 1 97.75 111 SER B C 1
ATOM 2397 O O . SER B 1 111 ? -2.939 -28.391 -2.178 1 97.75 111 SER B O 1
ATOM 2399 N N . LEU B 1 112 ? -1.793 -26.5 -2.709 1 97.12 112 LEU B N 1
ATOM 2400 C CA . LEU B 1 112 ? -0.943 -26.547 -1.524 1 97.12 112 LEU B CA 1
ATOM 2401 C C . LEU B 1 112 ? -1.769 -26.359 -0.256 1 97.12 112 LEU B C 1
ATOM 2403 O O . LEU B 1 112 ? -1.31 -26.672 0.842 1 97.12 112 LEU B O 1
ATOM 2407 N N . PHE B 1 113 ? -2.969 -25.781 -0.408 1 97.12 113 PHE B N 1
ATOM 2408 C CA . PHE B 1 113 ? -3.867 -25.516 0.707 1 97.12 113 PHE B CA 1
ATOM 2409 C C . PHE B 1 113 ? -4.992 -26.531 0.76 1 97.12 113 PHE B C 1
ATOM 2411 O O . PHE B 1 113 ? -5.41 -27.062 -0.274 1 97.12 113 PHE B O 1
ATOM 2418 N N . LYS B 1 114 ? -5.418 -26.781 1.949 1 97.06 114 LYS B N 1
ATOM 2419 C CA . LYS B 1 114 ? -6.441 -27.812 2.133 1 97.06 114 LYS B CA 1
ATOM 2420 C C . LYS B 1 114 ? -7.734 -27.438 1.413 1 97.06 114 LYS B C 1
ATOM 2422 O O . LYS B 1 114 ? -8.25 -26.328 1.596 1 97.06 114 LYS B O 1
ATOM 2427 N N . LYS B 1 115 ? -8.281 -28.391 0.688 1 97.56 115 LYS B N 1
ATOM 2428 C CA . LYS B 1 115 ? -9.531 -28.172 -0.031 1 97.56 115 LYS B CA 1
ATOM 2429 C C . LYS B 1 115 ? -10.648 -27.734 0.922 1 97.56 115 LYS B C 1
ATOM 2431 O O . LYS B 1 115 ? -10.742 -28.25 2.041 1 97.56 115 LYS B O 1
ATOM 2436 N N . ASN B 1 116 ? -11.43 -26.719 0.484 1 97.44 116 ASN B N 1
ATOM 2437 C CA . ASN B 1 116 ? -12.602 -26.172 1.175 1 97.44 116 ASN B CA 1
ATOM 2438 C C . ASN B 1 116 ? -12.203 -25.203 2.279 1 97.44 116 ASN B C 1
ATOM 2440 O O . ASN B 1 116 ? -13.062 -24.625 2.945 1 97.44 116 ASN B O 1
ATOM 2444 N N . SER B 1 117 ? -10.914 -25.031 2.486 1 97.44 117 SER B N 1
ATOM 2445 C CA . SER B 1 117 ? -10.492 -23.953 3.367 1 97.44 117 SER B CA 1
ATOM 2446 C C . SER B 1 117 ? -10.906 -22.594 2.811 1 97.44 117 SER B C 1
ATOM 2448 O O . SER B 1 117 ? -11.07 -22.438 1.6 1 97.44 117 SER B O 1
ATOM 2450 N N . GLN B 1 118 ? -11.094 -21.703 3.715 1 97.75 118 GLN B N 1
ATOM 2451 C CA . GLN B 1 118 ? -11.477 -20.344 3.332 1 97.75 118 GLN B CA 1
ATOM 2452 C C . GLN B 1 118 ? -10.508 -19.312 3.906 1 97.75 118 GLN B C 1
ATOM 2454 O O . GLN B 1 118 ? -9.945 -19.516 4.988 1 97.75 118 GLN B O 1
ATOM 2459 N N . PHE B 1 119 ? -10.312 -18.25 3.17 1 97.94 119 PHE B N 1
ATOM 2460 C CA . PHE B 1 119 ? -9.461 -17.141 3.586 1 97.94 119 PHE B CA 1
ATOM 2461 C C . PHE B 1 119 ? -10.148 -15.812 3.299 1 97.94 119 PHE B C 1
ATOM 2463 O O . PHE B 1 119 ? -10.961 -15.711 2.381 1 97.94 119 PHE B O 1
ATOM 2470 N N . THR B 1 120 ? -9.922 -14.82 4.152 1 98.06 120 THR B N 1
ATOM 2471 C CA . THR B 1 120 ? -10.305 -13.438 3.891 1 98.06 120 THR B CA 1
ATOM 2472 C C . THR B 1 120 ? -9.125 -12.641 3.35 1 98.06 120 THR B C 1
ATOM 2474 O O . THR B 1 120 ? -8.086 -12.531 4.008 1 98.06 120 THR B O 1
ATOM 2477 N N . VAL B 1 121 ? -9.312 -12.047 2.117 1 97.75 121 VAL B N 1
ATOM 2478 C CA . VAL B 1 121 ? -8.141 -11.477 1.459 1 97.75 121 VAL B CA 1
ATOM 2479 C C . VAL B 1 121 ? -8.453 -10.062 0.977 1 97.75 121 VAL B C 1
ATOM 2481 O O . VAL B 1 121 ? -9.617 -9.703 0.804 1 97.75 121 VAL B O 1
ATOM 2484 N N . GLY B 1 122 ? -7.344 -9.305 0.83 1 96.12 122 GLY B N 1
ATOM 2485 C CA . GLY B 1 122 ? -7.461 -7.953 0.31 1 96.12 122 GLY B CA 1
ATOM 2486 C C . GLY B 1 122 ? -7.289 -7.871 -1.194 1 96.12 122 GLY B C 1
ATOM 2487 O O . GLY B 1 122 ? -6.289 -8.352 -1.736 1 96.12 122 GLY B O 1
ATOM 2488 N N . ARG B 1 123 ? -8.266 -7.215 -1.885 1 94.94 123 ARG B N 1
ATOM 2489 C CA . ARG B 1 123 ? -8.242 -7.07 -3.336 1 94.94 123 ARG B CA 1
ATOM 2490 C C . ARG B 1 123 ? -8.156 -5.602 -3.738 1 94.94 123 ARG B C 1
ATOM 2492 O O . ARG B 1 123 ? -8.781 -4.746 -3.111 1 94.94 123 ARG B O 1
ATOM 2499 N N . TYR B 1 124 ? -7.406 -5.371 -4.805 1 91.31 124 TYR B N 1
ATOM 2500 C CA . TYR B 1 124 ? -7.184 -4.023 -5.316 1 91.31 124 TYR B CA 1
ATOM 2501 C C . TYR B 1 124 ? -7.148 -4.016 -6.84 1 91.31 124 TYR B C 1
ATOM 2503 O O . TYR B 1 124 ? -6.672 -3.059 -7.453 1 91.31 124 TYR B O 1
ATOM 2511 N N . HIS B 1 125 ? -7.664 -4.898 -7.508 1 92.44 125 HIS B N 1
ATOM 2512 C CA . HIS B 1 125 ? -7.445 -5.086 -8.938 1 92.44 125 HIS B CA 1
ATOM 2513 C C . HIS B 1 125 ? -8.688 -4.723 -9.742 1 92.44 125 HIS B C 1
ATOM 2515 O O . HIS B 1 125 ? -9.812 -4.938 -9.281 1 92.44 125 HIS B O 1
ATOM 2521 N N . SER B 1 126 ? -8.43 -4.242 -10.961 1 92.56 126 SER B N 1
ATOM 2522 C CA . SER B 1 126 ? -9.5 -3.941 -11.906 1 92.56 126 SER B CA 1
ATOM 2523 C C . SER B 1 126 ? -9.516 -4.938 -13.062 1 92.56 126 SER B C 1
ATOM 2525 O O . SER B 1 126 ? -10.477 -4.988 -13.828 1 92.56 126 SER B O 1
ATOM 2527 N N . LEU B 1 127 ? -8.461 -5.695 -13.195 1 96.75 127 LEU B N 1
ATOM 2528 C CA . LEU B 1 127 ? -8.359 -6.715 -14.234 1 96.75 127 LEU B CA 1
ATOM 2529 C C . LEU B 1 127 ? -8.5 -8.109 -13.648 1 96.75 127 LEU B C 1
ATOM 2531 O O . LEU B 1 127 ? -8.344 -8.297 -12.438 1 96.75 127 LEU B O 1
ATOM 2535 N N . LYS B 1 128 ? -8.875 -9.031 -14.469 1 97.12 128 LYS B N 1
ATOM 2536 C CA . LYS B 1 128 ? -9.008 -10.422 -14.062 1 97.12 128 LYS B CA 1
ATOM 2537 C C . LYS B 1 128 ? -8.711 -11.367 -15.227 1 97.12 128 LYS B C 1
ATOM 2539 O O . LYS B 1 128 ? -8.664 -10.938 -16.375 1 97.12 128 LYS B O 1
ATOM 2544 N N . LEU B 1 129 ? -8.508 -12.609 -14.891 1 98.31 129 LEU B N 1
ATOM 2545 C CA . LEU B 1 129 ? -8.359 -13.664 -15.883 1 98.31 129 LEU B CA 1
ATOM 2546 C C . LEU B 1 129 ? -9.688 -13.961 -16.562 1 98.31 129 LEU B C 1
ATOM 2548 O O . LEU B 1 129 ? -10.703 -14.164 -15.898 1 98.31 129 LEU B O 1
ATOM 2552 N N . LYS B 1 130 ? -9.617 -13.898 -17.875 1 97.75 130 LYS B N 1
ATOM 2553 C CA . LYS B 1 130 ? -10.766 -14.391 -18.625 1 97.75 130 LYS B CA 1
ATOM 2554 C C . LYS B 1 130 ? -10.797 -15.922 -18.641 1 97.75 130 LYS B C 1
ATOM 2556 O O . LYS B 1 130 ? -9.797 -16.562 -18.969 1 97.75 130 LYS B O 1
ATOM 2561 N N . GLU B 1 131 ? -11.891 -16.469 -18.297 1 96.12 131 GLU B N 1
ATOM 2562 C CA . GLU B 1 131 ? -12.047 -17.922 -18.281 1 96.12 131 GLU B CA 1
ATOM 2563 C C . GLU B 1 131 ? -12.953 -18.375 -19.422 1 96.12 131 GLU B C 1
ATOM 2565 O O . GLU B 1 131 ? -13.82 -17.641 -19.891 1 96.12 131 GLU B O 1
ATOM 2570 N N . PRO B 1 132 ? -12.82 -19.641 -19.938 1 96.5 132 PRO B N 1
ATOM 2571 C CA . PRO B 1 132 ? -11.945 -20.688 -19.406 1 96.5 132 PRO B CA 1
ATOM 2572 C C . PRO B 1 132 ? -10.469 -20.438 -19.703 1 96.5 132 PRO B C 1
ATOM 2574 O O . PRO B 1 132 ? -10.141 -19.719 -20.656 1 96.5 132 PRO B O 1
ATOM 2577 N N . PHE B 1 133 ? -9.586 -20.891 -18.844 1 97.44 133 PHE B N 1
ATOM 2578 C CA . PHE B 1 133 ? -8.133 -20.844 -18.953 1 97.44 133 PHE B CA 1
ATOM 2579 C C . PHE B 1 133 ? -7.535 -22.234 -18.75 1 97.44 133 PHE B C 1
ATOM 2581 O O . PHE B 1 133 ? -7.949 -22.969 -17.844 1 97.44 133 PHE B O 1
ATOM 2588 N N . ALA B 1 134 ? -6.664 -22.562 -19.688 1 96.56 134 ALA B N 1
ATOM 2589 C CA . ALA B 1 134 ? -5.93 -23.828 -19.547 1 96.56 134 ALA B CA 1
ATOM 2590 C C . ALA B 1 134 ? -4.473 -23.656 -19.969 1 96.56 134 ALA B C 1
ATOM 2592 O O . ALA B 1 134 ? -4.18 -23.047 -21 1 96.56 134 ALA B O 1
ATOM 2593 N N . ALA B 1 135 ? -3.607 -24.078 -19.156 1 97.5 135 ALA B N 1
ATOM 2594 C CA . ALA B 1 135 ? -2.174 -24.156 -19.422 1 97.5 135 ALA B CA 1
ATOM 2595 C C . ALA B 1 135 ? -1.562 -25.391 -18.781 1 97.5 135 ALA B C 1
ATOM 2597 O O . ALA B 1 135 ? -2.033 -25.859 -17.734 1 97.5 135 ALA B O 1
ATOM 2598 N N . LYS B 1 136 ? -0.574 -25.922 -19.438 1 97.25 136 LYS B N 1
ATOM 2599 C CA . LYS B 1 136 ? 0.027 -27.172 -18.969 1 97.25 136 LYS B CA 1
ATOM 2600 C C . LYS B 1 136 ? 0.48 -27.047 -17.516 1 97.25 136 LYS B C 1
ATOM 2602 O O . LYS B 1 136 ? 1.149 -26.078 -17.141 1 97.25 136 LYS B O 1
ATOM 2607 N N . ASN B 1 137 ? 0.035 -27.953 -16.656 1 97.69 137 ASN B N 1
ATOM 2608 C CA . ASN B 1 137 ? 0.445 -28.141 -15.273 1 97.69 137 ASN B CA 1
ATOM 2609 C C . ASN B 1 137 ? -0.121 -27.031 -14.375 1 97.69 137 ASN B C 1
ATOM 2611 O O . ASN B 1 137 ? 0.202 -26.969 -13.188 1 97.69 137 ASN B O 1
ATOM 2615 N N . PHE B 1 138 ? -0.945 -26.109 -14.961 1 98.62 138 PHE B N 1
ATOM 2616 C CA . PHE B 1 138 ? -1.533 -25.047 -14.156 1 98.62 138 PHE B CA 1
ATOM 2617 C C . PHE B 1 138 ? -2.951 -25.406 -13.727 1 98.62 138 PHE B C 1
ATOM 2619 O O . PHE B 1 138 ? -3.695 -26.016 -14.492 1 98.62 138 PHE B O 1
ATOM 2626 N N . GLU B 1 139 ? -3.271 -25 -12.555 1 98.5 139 GLU B N 1
ATOM 2627 C CA . GLU B 1 139 ? -4.641 -25.109 -12.07 1 98.5 139 GLU B CA 1
ATOM 2628 C C . GLU B 1 139 ? -5.066 -23.859 -11.305 1 98.5 139 GLU B C 1
ATOM 2630 O O . GLU B 1 139 ? -4.289 -23.312 -10.516 1 98.5 139 GLU B O 1
ATOM 2635 N N . ILE B 1 140 ? -6.32 -23.453 -11.562 1 98.69 140 ILE B N 1
ATOM 2636 C CA . ILE B 1 140 ? -6.938 -22.484 -10.672 1 98.69 140 ILE B CA 1
ATOM 2637 C C . ILE B 1 140 ? -7.371 -23.156 -9.375 1 98.69 140 ILE B C 1
ATOM 2639 O O . ILE B 1 140 ? -8.234 -24.047 -9.391 1 98.69 140 ILE B O 1
ATOM 2643 N N . THR B 1 141 ? -6.773 -22.703 -8.242 1 98.69 141 THR B N 1
ATOM 2644 C CA . THR B 1 141 ? -6.953 -23.516 -7.055 1 98.69 141 THR B CA 1
ATOM 2645 C C . THR B 1 141 ? -7.809 -22.797 -6.02 1 98.69 141 THR B C 1
ATOM 2647 O O . THR B 1 141 ? -8.312 -23.422 -5.082 1 98.69 141 THR B O 1
ATOM 2650 N N . MET B 1 142 ? -7.863 -21.516 -6.039 1 98.56 142 MET B N 1
ATOM 2651 C CA . MET B 1 142 ? -8.75 -20.734 -5.18 1 98.56 142 MET B CA 1
ATOM 2652 C C . MET B 1 142 ? -9.625 -19.797 -6.004 1 98.56 142 MET B C 1
ATOM 2654 O O . MET B 1 142 ? -9.18 -19.266 -7.02 1 98.56 142 MET B O 1
ATOM 2658 N N . ARG B 1 143 ? -10.781 -19.609 -5.5 1 98.5 143 ARG B N 1
ATOM 2659 C CA . ARG B 1 143 ? -11.734 -18.734 -6.176 1 98.5 143 ARG B CA 1
ATOM 2660 C C . ARG B 1 143 ? -12.461 -17.844 -5.18 1 98.5 143 ARG B C 1
ATOM 2662 O O . ARG B 1 143 ? -12.664 -18.219 -4.027 1 98.5 143 ARG B O 1
ATOM 2669 N N . CYS B 1 144 ? -12.828 -16.688 -5.688 1 97.5 144 CYS B N 1
ATOM 2670 C CA . CYS B 1 144 ? -13.688 -15.828 -4.883 1 97.5 144 CYS B CA 1
ATOM 2671 C C . CYS B 1 144 ? -15.023 -16.5 -4.59 1 97.5 144 CYS B C 1
ATOM 2673 O O . CYS B 1 144 ? -15.688 -17 -5.504 1 97.5 144 CYS B O 1
ATOM 2675 N N . ALA B 1 145 ? -15.375 -16.406 -3.338 1 96.56 145 ALA B N 1
ATOM 2676 C CA . ALA B 1 145 ? -16.547 -17.156 -2.912 1 96.56 145 ALA B CA 1
ATOM 2677 C C . ALA B 1 145 ? -17.812 -16.578 -3.545 1 96.56 145 ALA B C 1
ATOM 2679 O O . ALA B 1 145 ? -18.75 -17.328 -3.859 1 96.56 145 ALA B O 1
ATOM 2680 N N . ILE B 1 146 ? -17.828 -15.289 -3.811 1 93.88 146 ILE B N 1
ATOM 2681 C CA . ILE B 1 146 ? -19.047 -14.625 -4.273 1 93.88 146 ILE B CA 1
ATOM 2682 C C . ILE B 1 146 ? -19.047 -14.562 -5.801 1 93.88 146 ILE B C 1
ATOM 2684 O O . ILE B 1 146 ? -19.984 -15.023 -6.449 1 93.88 146 ILE B O 1
ATOM 2688 N N . SER B 1 147 ? -18.016 -14.141 -6.395 1 94.06 147 SER B N 1
ATOM 2689 C CA . SER B 1 147 ? -18 -13.883 -7.832 1 94.06 147 SER B CA 1
ATOM 2690 C C . SER B 1 147 ? -17.453 -15.078 -8.602 1 94.06 147 SER B C 1
ATOM 2692 O O . SER B 1 147 ? -17.531 -15.125 -9.828 1 94.06 147 SER B O 1
ATOM 2694 N N . ASN B 1 148 ? -16.797 -16 -7.898 1 96.69 148 ASN B N 1
ATOM 2695 C CA . ASN B 1 148 ? -16.203 -17.203 -8.477 1 96.69 148 ASN B CA 1
ATOM 2696 C C . ASN B 1 148 ? -15.016 -16.844 -9.375 1 96.69 148 ASN B C 1
ATOM 2698 O O . ASN B 1 148 ? -14.617 -17.641 -10.227 1 96.69 148 ASN B O 1
ATOM 2702 N N . THR B 1 149 ? -14.516 -15.664 -9.227 1 96.31 149 THR B N 1
ATOM 2703 C CA . THR B 1 149 ? -13.359 -15.211 -9.984 1 96.31 149 THR B CA 1
ATOM 2704 C C . THR B 1 149 ? -12.102 -15.953 -9.547 1 96.31 149 THR B C 1
ATOM 2706 O O . THR B 1 149 ? -11.906 -16.219 -8.359 1 96.31 149 THR B O 1
ATOM 2709 N N . ALA B 1 150 ? -11.266 -16.344 -10.523 1 98.44 150 ALA B N 1
ATOM 2710 C CA . ALA B 1 150 ? -9.992 -17 -10.211 1 98.44 150 ALA B CA 1
ATOM 2711 C C . ALA B 1 150 ? -9.125 -16.109 -9.312 1 98.44 150 ALA B C 1
ATOM 2713 O O . ALA B 1 150 ? -8.867 -14.953 -9.641 1 98.44 150 ALA B O 1
ATOM 2714 N N . MET B 1 151 ? -8.617 -16.734 -8.219 1 98.5 151 MET B N 1
ATOM 2715 C CA . MET B 1 151 ? -7.863 -15.938 -7.262 1 98.5 151 MET B CA 1
ATOM 2716 C C . MET B 1 151 ? -6.453 -16.484 -7.09 1 98.5 151 MET B C 1
ATOM 2718 O O . MET B 1 151 ? -5.555 -15.781 -6.633 1 98.5 151 MET B O 1
ATOM 2722 N N . THR B 1 152 ? -6.266 -17.75 -7.418 1 98.69 152 THR B N 1
ATOM 2723 C CA . THR B 1 152 ? -4.938 -18.359 -7.348 1 98.69 152 THR B CA 1
ATOM 2724 C C . THR B 1 152 ? -4.727 -19.344 -8.492 1 98.69 152 THR B C 1
ATOM 2726 O O . THR B 1 152 ? -5.66 -20.031 -8.898 1 98.69 152 THR B O 1
ATOM 2729 N N . ILE B 1 153 ? -3.541 -19.375 -8.953 1 98.75 153 ILE B N 1
ATOM 2730 C CA . ILE B 1 153 ? -3.088 -20.438 -9.852 1 98.75 153 ILE B CA 1
ATOM 2731 C C . ILE B 1 153 ? -1.88 -21.141 -9.234 1 98.75 153 ILE B C 1
ATOM 2733 O O . ILE B 1 153 ? -1.069 -20.516 -8.547 1 98.75 153 ILE B O 1
ATOM 2737 N N . GLU B 1 154 ? -1.819 -22.391 -9.461 1 98.69 154 GLU B N 1
ATOM 2738 C CA . GLU B 1 154 ? -0.692 -23.188 -8.992 1 98.69 154 GLU B CA 1
ATOM 2739 C C . GLU B 1 154 ? -0.181 -24.125 -10.086 1 98.69 154 GLU B C 1
ATOM 2741 O O . GLU B 1 154 ? -0.972 -24.766 -10.789 1 98.69 154 GLU B O 1
ATOM 2746 N N . ASN B 1 155 ? 1.035 -24.141 -10.414 1 98.69 155 ASN B N 1
ATOM 2747 C CA . ASN B 1 155 ? 1.815 -25.156 -11.102 1 98.69 155 ASN B CA 1
ATOM 2748 C C . ASN B 1 155 ? 2.848 -25.797 -10.18 1 98.69 155 ASN B C 1
ATOM 2750 O O . ASN B 1 155 ? 3.965 -25.281 -10.047 1 98.69 155 ASN B O 1
ATOM 2754 N N . ASN B 1 156 ? 2.457 -26.875 -9.547 1 96.94 156 ASN B N 1
ATOM 2755 C CA . ASN B 1 156 ? 3.275 -27.516 -8.523 1 96.94 156 ASN B CA 1
ATOM 2756 C C . ASN B 1 156 ? 4.508 -28.188 -9.117 1 96.94 156 ASN B C 1
ATOM 2758 O O . ASN B 1 156 ? 5.539 -28.297 -8.453 1 96.94 156 ASN B O 1
ATOM 2762 N N . LYS B 1 157 ? 4.41 -28.578 -10.328 1 97.25 157 LYS B N 1
ATOM 2763 C CA . LYS B 1 157 ? 5.527 -29.234 -11 1 97.25 157 LYS B CA 1
ATOM 2764 C C . LYS B 1 157 ? 6.68 -28.25 -11.234 1 97.25 157 LYS B C 1
ATOM 2766 O O . LYS B 1 157 ? 7.832 -28.562 -10.93 1 97.25 157 LYS B O 1
ATOM 2771 N N . GLU B 1 158 ? 6.363 -27.156 -11.781 1 98.38 158 GLU B N 1
ATOM 2772 C CA . GLU B 1 158 ? 7.387 -26.172 -12.102 1 98.38 158 GLU B CA 1
ATOM 2773 C C . GLU B 1 158 ? 7.527 -25.141 -10.992 1 98.38 158 GLU B C 1
ATOM 2775 O O . GLU B 1 158 ? 8.312 -24.203 -11.109 1 98.38 158 GLU B O 1
ATOM 2780 N N . LYS B 1 159 ? 6.781 -25.188 -9.93 1 98.44 159 LYS B N 1
ATOM 2781 C CA . LYS B 1 159 ? 6.812 -24.344 -8.75 1 98.44 159 LYS B CA 1
ATOM 2782 C C . LYS B 1 159 ? 6.484 -22.891 -9.102 1 98.44 159 LYS B C 1
ATOM 2784 O O . LYS B 1 159 ? 7.238 -21.984 -8.773 1 98.44 159 LYS B O 1
ATOM 2789 N N . ILE B 1 160 ? 5.367 -22.75 -9.758 1 98.88 160 ILE B N 1
ATOM 2790 C CA . ILE B 1 160 ? 4.855 -21.438 -10.125 1 98.88 160 ILE B CA 1
ATOM 2791 C C . ILE B 1 160 ? 3.531 -21.172 -9.398 1 98.88 160 ILE B C 1
ATOM 2793 O O . ILE B 1 160 ? 2.598 -21.969 -9.508 1 98.88 160 ILE B O 1
ATOM 2797 N N . PHE B 1 161 ? 3.455 -20.094 -8.648 1 98.81 161 PHE B N 1
ATOM 2798 C CA . PHE B 1 161 ? 2.289 -19.766 -7.844 1 98.81 161 PHE B CA 1
ATOM 2799 C C . PHE B 1 161 ? 1.887 -18.312 -8.055 1 98.81 161 PHE B C 1
ATOM 2801 O O . PHE B 1 161 ? 2.742 -17.453 -8.266 1 98.81 161 PHE B O 1
ATOM 2808 N N . GLY B 1 162 ? 0.615 -18.031 -8.047 1 98.69 162 GLY B N 1
ATOM 2809 C CA . GLY B 1 162 ? 0.131 -16.672 -8.25 1 98.69 162 GLY B CA 1
ATOM 2810 C C . GLY B 1 162 ? -1.077 -16.328 -7.402 1 98.69 162 GLY B C 1
ATOM 2811 O O . GLY B 1 162 ? -1.956 -17.172 -7.199 1 98.69 162 GLY B O 1
ATOM 2812 N N . PHE B 1 163 ? -1.105 -15.164 -6.891 1 98.75 163 PHE B N 1
ATOM 2813 C CA . PHE B 1 163 ? -2.229 -14.594 -6.152 1 98.75 163 PHE B CA 1
ATOM 2814 C C . PHE B 1 163 ? -2.77 -13.359 -6.852 1 98.75 163 PHE B C 1
ATOM 2816 O O . PHE B 1 163 ? -2.033 -12.391 -7.074 1 98.75 163 PHE B O 1
ATOM 2823 N N . GLN B 1 164 ? -4.07 -13.375 -7.145 1 98.44 164 GLN B N 1
ATOM 2824 C CA . GLN B 1 164 ? -4.691 -12.164 -7.672 1 98.44 164 GLN B CA 1
ATOM 2825 C C . GLN B 1 164 ? -4.895 -11.125 -6.574 1 98.44 164 GLN B C 1
ATOM 2827 O O . GLN B 1 164 ? -4.941 -9.922 -6.848 1 98.44 164 GLN B O 1
ATOM 2832 N N . PHE B 1 165 ? -5.051 -11.602 -5.359 1 97.94 165 PHE B N 1
ATOM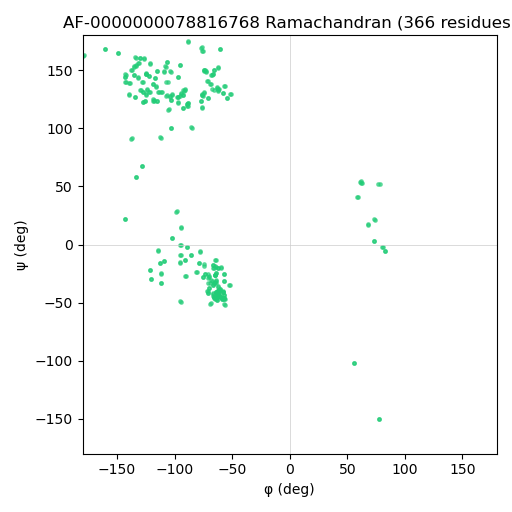 2833 C CA . PHE B 1 165 ? -5.199 -10.742 -4.195 1 97.94 165 PHE B CA 1
ATOM 2834 C C . PHE B 1 165 ? -3.84 -10.391 -3.598 1 97.94 165 PHE B C 1
ATOM 2836 O O . PHE B 1 165 ? -2.805 -10.828 -4.109 1 97.94 165 PHE B O 1
ATOM 2843 N N . HIS B 1 166 ? -3.838 -9.547 -2.625 1 97.88 166 HIS B N 1
ATOM 2844 C CA . HIS B 1 166 ? -2.607 -9.086 -1.99 1 97.88 166 HIS B CA 1
ATOM 2845 C C . HIS B 1 166 ? -2.393 -9.773 -0.643 1 97.88 166 HIS B C 1
ATOM 2847 O O . HIS B 1 166 ? -2.963 -9.352 0.367 1 97.88 166 HIS B O 1
ATOM 2853 N N . PRO B 1 167 ? -1.566 -10.75 -0.632 1 97.88 167 PRO B N 1
ATOM 2854 C CA . PRO B 1 167 ? -1.317 -11.398 0.658 1 97.88 167 PRO B CA 1
ATOM 2855 C C . PRO B 1 167 ? -0.609 -10.484 1.651 1 97.88 167 PRO B C 1
ATOM 2857 O O . PRO B 1 167 ? -0.622 -10.742 2.857 1 97.88 167 PRO B O 1
ATOM 2860 N N . GLU B 1 168 ? 0.065 -9.422 1.165 1 95.81 168 GLU B N 1
ATOM 2861 C CA . GLU B 1 168 ? 0.835 -8.5 1.995 1 95.81 168 GLU B CA 1
ATOM 2862 C C . GLU B 1 168 ? -0.053 -7.398 2.57 1 95.81 168 GLU B C 1
ATOM 2864 O O . GLU B 1 168 ? 0.383 -6.625 3.424 1 95.81 168 GLU B O 1
ATOM 2869 N N . SER B 1 169 ? -1.286 -7.34 2.096 1 94.06 169 SER B N 1
ATOM 2870 C CA . SER B 1 169 ? -2.195 -6.289 2.545 1 94.06 169 SER B CA 1
ATOM 2871 C C . SER B 1 169 ? -2.666 -6.539 3.973 1 94.06 169 SER B C 1
ATOM 2873 O O . SER B 1 169 ? -2.893 -7.688 4.367 1 94.06 169 SER B O 1
ATOM 2875 N N . PHE B 1 170 ? -2.932 -5.453 4.695 1 90.88 170 PHE B N 1
ATOM 2876 C CA . PHE B 1 170 ? -3.508 -5.559 6.027 1 90.88 170 PHE B CA 1
ATOM 2877 C C . PHE B 1 170 ? -4.926 -6.109 5.965 1 90.88 170 PHE B C 1
ATOM 2879 O O . PHE B 1 170 ? -5.449 -6.609 6.961 1 90.88 170 PHE B O 1
ATOM 2886 N N . LEU B 1 171 ? -5.555 -6.074 4.805 1 93.31 171 LEU B N 1
ATOM 2887 C CA . LEU B 1 171 ? -6.914 -6.566 4.633 1 93.31 171 LEU B CA 1
ATOM 2888 C C . LEU B 1 171 ? -6.93 -8.086 4.52 1 93.31 171 LEU B C 1
ATOM 2890 O O . LEU B 1 171 ? -7.988 -8.711 4.609 1 93.31 171 LEU B O 1
ATOM 2894 N N . THR B 1 172 ? -5.75 -8.641 4.258 1 96.5 172 THR B N 1
ATOM 2895 C CA . THR B 1 172 ? -5.637 -10.094 4.176 1 96.5 172 THR B CA 1
ATOM 2896 C C . THR B 1 172 ? -5.34 -10.688 5.551 1 96.5 172 THR B C 1
ATOM 2898 O O . THR B 1 172 ? -4.309 -10.383 6.156 1 96.5 172 THR B O 1
ATOM 2901 N N . GLU B 1 173 ? -6.227 -11.531 5.941 1 94.88 173 GLU B N 1
ATOM 2902 C CA . GLU B 1 173 ? -6.008 -12.211 7.215 1 94.88 173 GLU B CA 1
ATOM 2903 C C . GLU B 1 173 ? -4.965 -13.32 7.082 1 94.88 173 GLU B C 1
ATOM 2905 O O . GLU B 1 173 ? -5 -14.094 6.125 1 94.88 173 GLU B O 1
ATOM 2910 N N . ASN B 1 174 ? -3.977 -13.336 7.941 1 93.44 174 ASN B N 1
ATOM 2911 C CA . ASN B 1 174 ? -2.943 -14.367 8.016 1 93.44 174 ASN B CA 1
ATOM 2912 C C . ASN B 1 174 ? -2.176 -14.484 6.703 1 93.44 174 ASN B C 1
ATOM 2914 O O . ASN B 1 174 ? -1.938 -15.586 6.215 1 93.44 174 ASN B O 1
ATOM 2918 N N . GLY B 1 175 ? -1.871 -13.352 6.098 1 96.06 175 GLY B N 1
ATOM 2919 C CA . GLY B 1 175 ? -1.137 -13.328 4.844 1 96.06 175 GLY B CA 1
ATOM 2920 C C . GLY B 1 175 ? 0.206 -14.031 4.922 1 96.06 175 GLY B C 1
ATOM 2921 O O . GLY B 1 175 ? 0.626 -14.688 3.967 1 96.06 175 GLY B O 1
ATOM 2922 N N . ASN B 1 176 ? 0.842 -14.008 6.055 1 96.06 176 ASN B N 1
ATOM 2923 C CA . ASN B 1 176 ? 2.137 -14.648 6.246 1 96.06 176 ASN B CA 1
ATOM 2924 C C . ASN B 1 176 ? 2.031 -16.172 6.133 1 96.06 176 ASN B C 1
ATOM 2926 O O . ASN B 1 176 ? 2.953 -16.828 5.648 1 96.06 176 ASN B O 1
ATOM 2930 N N . LEU B 1 177 ? 0.942 -16.672 6.582 1 94.69 177 LEU B N 1
ATOM 2931 C CA . LEU B 1 177 ? 0.74 -18.109 6.48 1 94.69 177 LEU B CA 1
ATOM 2932 C C . LEU B 1 177 ? 0.681 -18.547 5.02 1 94.69 177 LEU B C 1
ATOM 2934 O O . LEU B 1 177 ? 1.229 -19.594 4.66 1 94.69 177 LEU B O 1
ATOM 2938 N N . LEU B 1 178 ? 0.019 -17.766 4.242 1 96.19 178 LEU B N 1
ATOM 2939 C CA . LEU B 1 178 ? -0.095 -18.078 2.82 1 96.19 178 LEU B CA 1
ATOM 2940 C C . LEU B 1 178 ? 1.274 -18.062 2.15 1 96.19 178 LEU B C 1
ATOM 2942 O O . LEU B 1 178 ? 1.62 -19 1.422 1 96.19 178 LEU B O 1
ATOM 2946 N N . ILE B 1 179 ? 2.049 -17.078 2.461 1 97.5 179 ILE B N 1
ATOM 2947 C CA . ILE B 1 179 ? 3.355 -16.922 1.831 1 97.5 179 ILE B CA 1
ATOM 2948 C C . ILE B 1 179 ? 4.309 -18 2.338 1 97.5 179 ILE B C 1
ATOM 2950 O O . ILE B 1 179 ? 5.074 -18.578 1.562 1 97.5 179 ILE B O 1
ATOM 2954 N N . LYS B 1 180 ? 4.242 -18.25 3.619 1 96.94 180 LYS B N 1
ATOM 2955 C CA . LYS B 1 180 ? 5.082 -19.297 4.195 1 96.94 180 LYS B CA 1
ATOM 2956 C C . LYS B 1 180 ? 4.84 -20.641 3.516 1 96.94 180 LYS B C 1
ATOM 2958 O O . LYS B 1 180 ? 5.785 -21.359 3.215 1 96.94 180 LYS B O 1
ATOM 2963 N N . LYS B 1 181 ? 3.6 -20.953 3.279 1 96.31 181 LYS B N 1
ATOM 2964 C CA . LYS B 1 181 ? 3.234 -22.234 2.66 1 96.31 181 LYS B CA 1
ATOM 2965 C C . LYS B 1 181 ? 3.801 -22.328 1.247 1 96.31 181 LYS B C 1
ATOM 2967 O O . LYS B 1 181 ? 4.344 -23.375 0.867 1 96.31 181 LYS B O 1
ATOM 2972 N N . ILE B 1 182 ? 3.705 -21.297 0.515 1 96.5 182 ILE B N 1
ATOM 2973 C CA . ILE B 1 182 ? 4.168 -21.328 -0.868 1 96.5 182 ILE B CA 1
ATOM 2974 C C . ILE B 1 182 ? 5.695 -21.375 -0.9 1 96.5 182 ILE B C 1
ATOM 2976 O O . ILE B 1 182 ? 6.281 -22.062 -1.737 1 96.5 182 ILE B O 1
ATOM 2980 N N . L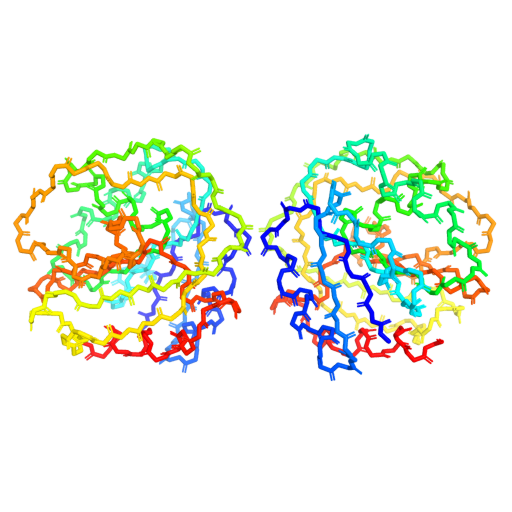EU B 1 183 ? 6.34 -20.609 0.009 1 96.88 183 LEU B N 1
ATOM 2981 C CA . LEU B 1 183 ? 7.797 -20.578 0.048 1 96.88 183 LEU B CA 1
ATOM 2982 C C . LEU B 1 183 ? 8.367 -21.938 0.438 1 96.88 183 LEU B C 1
ATOM 2984 O O . LEU B 1 183 ? 9.461 -22.297 0.012 1 96.88 183 LEU B O 1
ATOM 2988 N N . SER B 1 184 ? 7.609 -22.719 1.154 1 94.31 184 SER B N 1
ATOM 2989 C CA . SER B 1 184 ? 8.078 -24.016 1.644 1 94.31 184 SER B CA 1
ATOM 2990 C C . SER B 1 184 ? 7.75 -25.125 0.654 1 94.31 184 SER B C 1
ATOM 2992 O O . SER B 1 184 ? 8.18 -26.266 0.838 1 94.31 184 SER B O 1
ATOM 2994 N N . ALA B 1 185 ? 6.934 -24.938 -0.323 1 91.44 185 ALA B N 1
ATOM 2995 C CA . ALA B 1 185 ? 6.531 -25.938 -1.297 1 91.44 185 ALA B CA 1
ATOM 2996 C C . ALA B 1 185 ? 7.688 -26.312 -2.221 1 91.44 185 ALA B C 1
ATOM 2998 O O . ALA B 1 185 ? 8.578 -25.484 -2.467 1 91.44 185 ALA B O 1
#

pLDDT: mean 96.38, std 3.94, range [75.56, 98.94]

Foldseek 3Di:
DEEEEDQPDPCSVLVVVLCVVPDDYDYDYLVDDDPVVLVVDQEYEYEDYDDALVVRVSLLVSCVVCFLPHAYEYEQNGQRNNCVNQVWDKDFDPDFFQFDKFKKAFPDPPDLDHHGDIWIFTAGHGIATDDDDDGPQKDQGMATPPPRTRAKIDRPNRNYIYGNTDLSDPRTDPSSVVVVSSVVD/DEEEEDQPDPCSVLVVVLCVVPDDYDYDYLVDDDPVVLVVDQEYEYEDYDDALVVRVSLLVSCVVCFLPHAYEYEQRGQRNNCVNQVWDKDFDPDFFQFDKFKKAFPDPPDLDHHGDIWIFTAGHGIATDDPDDGPQKDQGMATPPPRTRAKIDRPNRNYIYGNTDLSDPRTDPSSVVVVSSVVD

Radius of gyration: 21.69 Å; Cα contacts (8 Å, |Δi|>4): 863; chains: 2; bounding box: 47×63×45 Å

Secondary structure (DSSP, 8-state):
-EEEEE-S-TTHHHHHHHHHTTS-EEEEETTS--HHHHHH-SEEEEPP-SS-GGG-HHHHHHHHHHTTTSEEEEETHHHHHHHHHTTPPEEE-SS--SSEEEEEEE--TTSSS-TT-EEEEEE--SEEE-SS---TT-EEEEEETTT--EEEEEETTTTEEEESSBTTSTTSTTHHHHHHHHHH-/-EEEEE-S-TTHHHHHHHHHTTS-EEEEETTS--HHHHHH-SEEEEPP-SS-GGG-HHHHHHHHHHTTTSEEEEETHHHHHHHHHTTPPEEE-SSPPSSEEEEEEE--TTSSSPTT-EEEEEE--SEEE-SS---TT-EEEEEETTT--EEEEEETTTTEEEESSBTTSTTSTTHHHHHHHHHH-

InterPro domains:
  IPR006221 Anthranilate synthase/para-aminobenzoate synthase like domain [TIGR00566] (1-183)
  IPR006221 Anthranilate synthase/para-aminobenzoate synthase like domain [cd01743] (2-183)
  IPR017926 Glutamine amidotransferase [PF00117] (4-182)
  IPR029062 Class I glutamine amidotransferase-like [G3DSA:3.40.50.880] (1-184)
  IPR029062 Class I glutamine amidotransferase-like [SSF52317] (1-183)
  IPR050472 Anthranilate Synthase/Amidotransferase [PTHR43418] (2-184)